Protein AF-A0A9P6ZXX3-F1 (afdb_monomer_lite)

Sequence (224 aa):
MQQGVDAGLLDELSRALFAAVCPNDDQPVHDNSHPDASFHYRRDCCYSRLIFFLAMNNEWHERLTRDGHLARCTSLIEKALGHDDWDLRCYLSGIFMYADPSDKVLPLSPAQQRWRTCVRTIWKQASTRISSTSILDLVTVTRQYLRGDDNIPDDELTDLARDVHGALNFLQRINFFYEHDSTFALAEFDAALSSLQALHDDLRRMIGNPETSQRKNGSGSSRS

pLDDT: mean 75.62, std 15.09, range [37.28, 94.56]

Organism: NCBI:txid48579

Radius of gyration: 20.75 Å; chains: 1; bounding box: 53×75×54 Å

Foldseek 3Di:
DPPDDPLVVLLVVLLVLCVCQAADPPDPDPDQCDSSPLDDPVSLLVSLQVLLVQLVDPSSLVSCVVNCVLVSLLVVLVVVVVDPDQSSLLSSLSNVLSNDPDPDLDPQDPSNVSSLVSLLVNLQCLLPDDDLVSLVSSLVSVVSVVVSDLDDDLVSLVSSLVSLVSNLVSLVVVCVVCVPPPPDPVVSSVVSNVSSVVSSVVSVVPSVDPPPSPPPPDDDDDDD

Structure (mmCIF, N/CA/C/O backbone):
data_AF-A0A9P6ZXX3-F1
#
_entry.id   AF-A0A9P6ZXX3-F1
#
loop_
_atom_site.group_PDB
_atom_site.id
_atom_site.type_symbol
_atom_site.label_atom_id
_atom_site.label_alt_id
_atom_site.label_comp_id
_atom_site.label_asym_id
_atom_site.label_entity_id
_atom_site.label_seq_id
_atom_site.pdbx_PDB_ins_code
_atom_site.Cartn_x
_atom_site.Cartn_y
_atom_site.Cartn_z
_atom_site.occupancy
_atom_site.B_iso_or_equiv
_atom_site.auth_seq_id
_atom_site.auth_comp_id
_atom_site.auth_asym_id
_atom_site.auth_atom_id
_atom_site.pdbx_PDB_model_num
ATOM 1 N N . MET A 1 1 ? -14.427 2.243 -33.841 1.00 37.28 1 MET A N 1
ATOM 2 C CA . MET A 1 1 ? -13.578 1.123 -33.387 1.00 37.28 1 MET A CA 1
ATOM 3 C C . MET A 1 1 ? -12.503 1.731 -32.508 1.00 37.28 1 MET A C 1
ATOM 5 O O . MET A 1 1 ? -11.734 2.533 -33.019 1.00 37.28 1 MET A O 1
ATOM 9 N N . GLN A 1 2 ? -12.521 1.480 -31.197 1.00 45.00 2 GLN A N 1
ATOM 10 C CA . GLN A 1 2 ? -11.415 1.892 -30.330 1.00 45.00 2 GLN A CA 1
ATOM 11 C C . GLN A 1 2 ? -10.203 1.044 -30.721 1.00 45.00 2 GLN A C 1
ATOM 13 O O . GLN A 1 2 ? -10.255 -0.178 -30.613 1.00 45.00 2 GLN A O 1
ATOM 18 N N . GLN A 1 3 ? -9.158 1.682 -31.248 1.00 51.69 3 GLN A N 1
ATOM 19 C CA . GLN A 1 3 ? -7.843 1.060 -31.347 1.00 51.69 3 GLN A CA 1
ATOM 20 C C . GLN A 1 3 ? -7.402 0.775 -29.912 1.00 51.69 3 GLN A C 1
ATOM 22 O O . GLN A 1 3 ? -7.080 1.700 -29.169 1.00 51.69 3 GLN A O 1
ATOM 27 N N . GLY A 1 4 ? -7.495 -0.490 -29.501 1.00 60.88 4 GLY A N 1
ATOM 28 C CA . GLY A 1 4 ? -6.859 -0.943 -28.274 1.00 60.88 4 GLY A CA 1
ATOM 29 C C . GLY A 1 4 ? -5.371 -0.624 -28.360 1.00 60.88 4 GLY A C 1
ATOM 30 O O . GLY A 1 4 ? -4.778 -0.746 -29.435 1.00 60.88 4 GLY A O 1
ATOM 31 N N . VAL A 1 5 ? -4.794 -0.154 -27.256 1.00 69.00 5 VAL A N 1
ATOM 32 C CA . VAL A 1 5 ? -3.345 0.026 -27.149 1.00 69.00 5 VAL A CA 1
ATOM 33 C C . VAL A 1 5 ? -2.680 -1.308 -27.495 1.00 69.00 5 VAL A C 1
ATOM 35 O O . VAL A 1 5 ? -3.142 -2.357 -27.050 1.00 69.00 5 VAL A O 1
ATOM 38 N N . ASP A 1 6 ? -1.638 -1.272 -28.324 1.00 84.50 6 ASP A N 1
ATOM 39 C CA . ASP A 1 6 ? -0.906 -2.474 -28.718 1.00 84.50 6 ASP A CA 1
ATOM 40 C C . ASP A 1 6 ? -0.325 -3.157 -27.471 1.00 84.50 6 ASP A C 1
ATOM 42 O O . ASP A 1 6 ? 0.483 -2.573 -26.743 1.00 84.50 6 ASP A O 1
ATOM 46 N N . ALA A 1 7 ? -0.744 -4.397 -27.215 1.00 85.25 7 ALA A N 1
ATOM 47 C CA . ALA A 1 7 ? -0.283 -5.179 -26.076 1.00 85.25 7 ALA A CA 1
ATOM 48 C C . ALA A 1 7 ? 1.248 -5.336 -26.068 1.00 85.25 7 ALA A C 1
ATOM 50 O O . ALA A 1 7 ? 1.838 -5.380 -24.985 1.00 85.25 7 ALA A O 1
ATOM 51 N N . GLY A 1 8 ? 1.882 -5.352 -27.250 1.00 90.00 8 GLY A N 1
ATOM 52 C CA . GLY A 1 8 ? 3.336 -5.390 -27.398 1.00 90.00 8 GLY A CA 1
ATOM 53 C C . GLY A 1 8 ? 4.022 -4.129 -26.872 1.00 90.00 8 GLY A C 1
ATOM 54 O O . GLY A 1 8 ? 5.046 -4.223 -26.198 1.00 90.00 8 GLY A O 1
ATOM 55 N N . LEU A 1 9 ? 3.413 -2.957 -27.075 1.00 92.00 9 LEU A N 1
ATOM 56 C CA . LEU A 1 9 ? 3.930 -1.690 -26.556 1.00 92.00 9 LEU A CA 1
ATOM 57 C C . LEU A 1 9 ? 3.877 -1.644 -25.023 1.00 92.00 9 LEU A C 1
ATOM 59 O O . LEU A 1 9 ? 4.815 -1.171 -24.386 1.00 92.00 9 LEU A O 1
ATOM 63 N N . LEU A 1 10 ? 2.797 -2.150 -24.419 1.00 91.75 10 LEU A N 1
ATOM 64 C CA . LEU A 1 10 ? 2.671 -2.222 -22.957 1.00 91.75 10 LEU A CA 1
ATOM 65 C C . LEU A 1 10 ? 3.687 -3.194 -22.343 1.00 91.75 10 LEU A C 1
ATOM 67 O O . LEU A 1 10 ? 4.252 -2.914 -21.287 1.00 91.75 10 LEU A O 1
ATOM 71 N N . ASP A 1 11 ? 3.960 -4.304 -23.027 1.00 93.56 11 ASP A N 1
ATOM 72 C CA . ASP A 1 11 ? 4.991 -5.266 -22.635 1.00 93.56 11 ASP A CA 1
ATOM 73 C C . ASP A 1 11 ? 6.400 -4.661 -22.689 1.00 93.56 11 ASP A C 1
ATOM 75 O O . ASP A 1 11 ? 7.202 -4.843 -21.771 1.00 93.56 11 ASP A O 1
ATOM 79 N N . GLU A 1 12 ? 6.717 -3.924 -23.754 1.00 94.25 12 GLU A N 1
ATOM 80 C CA . GLU A 1 12 ? 7.989 -3.206 -23.870 1.00 94.25 12 GLU A CA 1
ATOM 81 C C . GLU A 1 12 ? 8.122 -2.110 -22.818 1.00 94.25 12 GLU A C 1
ATOM 83 O O . GLU A 1 12 ? 9.182 -1.985 -22.202 1.00 94.25 12 GLU A O 1
ATOM 88 N N . LEU A 1 13 ? 7.046 -1.366 -22.559 1.00 93.88 13 LEU A N 1
ATOM 89 C CA . LEU A 1 13 ? 7.027 -0.336 -21.529 1.00 93.88 13 LEU A CA 1
ATOM 90 C C . LEU A 1 13 ? 7.267 -0.932 -20.139 1.00 93.88 13 LEU A C 1
ATOM 92 O O . LEU A 1 13 ? 8.070 -0.383 -19.390 1.00 93.88 13 LEU A O 1
ATOM 96 N N . SER A 1 14 ? 6.635 -2.058 -19.798 1.00 94.31 14 SER A N 1
ATOM 97 C CA . SER A 1 14 ? 6.858 -2.730 -18.510 1.00 94.31 14 SER A CA 1
ATOM 98 C C . SER A 1 14 ? 8.334 -3.105 -18.329 1.00 94.31 14 SER A C 1
ATOM 100 O O . SER A 1 14 ? 8.963 -2.709 -17.346 1.00 94.31 14 SER A O 1
ATOM 102 N N . ARG A 1 15 ? 8.939 -3.759 -19.331 1.00 94.56 15 ARG A N 1
ATOM 103 C CA . ARG A 1 15 ? 10.371 -4.111 -19.306 1.00 94.56 15 ARG A CA 1
ATOM 104 C C . ARG A 1 15 ? 11.280 -2.886 -19.227 1.00 94.56 15 ARG A C 1
ATOM 106 O O . ARG A 1 15 ? 12.249 -2.898 -18.470 1.00 94.56 15 ARG A O 1
ATOM 113 N N . ALA A 1 16 ? 10.973 -1.829 -19.979 1.00 93.44 16 ALA A N 1
ATOM 114 C CA . ALA A 1 16 ? 11.745 -0.590 -19.967 1.00 93.44 16 ALA A CA 1
ATOM 115 C C . ALA A 1 16 ? 11.679 0.109 -18.601 1.00 93.44 16 ALA A C 1
ATOM 117 O O . ALA A 1 16 ? 12.703 0.565 -18.094 1.00 93.44 16 ALA A O 1
ATOM 118 N N . LEU A 1 17 ? 10.497 0.142 -17.976 1.00 92.62 17 LEU A N 1
ATOM 119 C CA . LEU A 1 17 ? 10.317 0.669 -16.624 1.00 92.62 17 LEU A CA 1
ATOM 120 C C . LEU A 1 17 ? 11.148 -0.114 -15.608 1.00 92.62 17 LEU A C 1
ATOM 122 O O . LEU A 1 17 ? 11.797 0.503 -14.767 1.00 92.62 17 LEU A O 1
ATOM 126 N N . PHE A 1 18 ? 11.153 -1.447 -15.689 1.00 92.19 18 PHE A N 1
ATOM 127 C CA . PHE A 1 18 ? 11.950 -2.285 -14.793 1.00 92.19 18 PHE A CA 1
ATOM 128 C C . PHE A 1 18 ? 13.452 -2.046 -14.978 1.00 92.19 18 PHE A C 1
ATOM 130 O O . PHE A 1 18 ? 14.164 -1.788 -14.008 1.00 92.19 18 PHE A O 1
ATOM 137 N N . ALA A 1 19 ? 13.927 -2.054 -16.225 1.00 89.75 19 ALA A N 1
ATOM 138 C CA . ALA A 1 19 ? 15.331 -1.821 -16.556 1.00 89.75 19 ALA A CA 1
ATOM 139 C C . ALA A 1 19 ? 15.825 -0.434 -16.107 1.00 89.75 19 ALA A C 1
ATOM 141 O O . ALA A 1 19 ? 16.973 -0.294 -15.706 1.00 89.75 19 ALA A O 1
ATOM 142 N N . ALA A 1 20 ? 14.960 0.584 -16.124 1.00 86.94 20 ALA A N 1
ATOM 143 C CA . ALA A 1 20 ? 15.313 1.935 -15.689 1.00 86.94 20 ALA A CA 1
ATOM 144 C C . ALA A 1 20 ? 15.528 2.069 -14.169 1.00 86.94 20 ALA A C 1
ATOM 146 O O . ALA A 1 20 ? 16.124 3.050 -13.723 1.00 86.94 20 ALA A O 1
ATOM 147 N N . VAL A 1 21 ? 15.016 1.133 -13.362 1.00 84.88 21 VAL A N 1
ATOM 148 C CA . VAL A 1 21 ? 15.070 1.227 -11.890 1.00 84.88 21 VAL A CA 1
ATOM 149 C C . VAL A 1 21 ? 15.854 0.111 -11.218 1.00 84.88 21 VAL A C 1
ATOM 151 O O . VAL A 1 21 ? 16.172 0.226 -10.032 1.00 84.88 21 VAL A O 1
ATOM 154 N N . CYS A 1 22 ? 16.135 -0.966 -11.944 1.00 80.69 22 CYS A N 1
ATOM 155 C CA . CYS A 1 22 ? 16.977 -2.050 -11.478 1.00 80.69 22 CYS A CA 1
ATOM 156 C C . CYS A 1 22 ? 18.436 -1.694 -11.766 1.00 80.69 22 CYS A C 1
ATOM 158 O O . CYS A 1 22 ? 18.824 -1.631 -12.931 1.00 80.69 22 CYS A O 1
ATOM 160 N N . PRO A 1 23 ? 19.244 -1.421 -10.729 1.00 68.56 23 PRO A N 1
ATOM 161 C CA . PRO A 1 23 ? 20.662 -1.187 -10.933 1.00 68.56 23 PRO A CA 1
ATOM 162 C C . PRO A 1 23 ? 21.326 -2.458 -11.465 1.00 68.56 23 PRO A C 1
ATOM 164 O O . PRO A 1 23 ? 20.915 -3.566 -11.126 1.00 68.56 23 PRO A O 1
ATOM 167 N N . ASN A 1 24 ? 22.356 -2.294 -12.294 1.00 65.69 24 ASN A N 1
ATOM 168 C CA . ASN A 1 24 ? 23.173 -3.421 -12.729 1.00 65.69 24 ASN A CA 1
ATOM 169 C C . ASN A 1 24 ? 23.938 -3.968 -11.517 1.00 65.69 24 ASN A C 1
ATOM 171 O O . ASN A 1 24 ? 24.801 -3.279 -10.971 1.00 65.69 24 ASN A O 1
ATOM 175 N N . ASP A 1 25 ? 23.645 -5.210 -11.125 1.00 57.75 25 ASP A N 1
ATOM 176 C CA . ASP A 1 25 ? 24.290 -5.897 -9.994 1.00 57.75 25 ASP A CA 1
ATOM 177 C C . ASP A 1 25 ? 25.816 -6.069 -10.173 1.00 57.75 25 ASP A C 1
ATOM 179 O O . ASP A 1 25 ? 26.531 -6.368 -9.218 1.00 57.75 25 ASP A O 1
ATOM 183 N N . ASP A 1 26 ? 26.336 -5.819 -11.379 1.00 58.53 26 ASP A N 1
ATOM 184 C CA . ASP A 1 26 ? 27.758 -5.924 -11.720 1.00 58.53 26 ASP A CA 1
ATOM 185 C C . ASP A 1 26 ? 28.610 -4.722 -11.271 1.00 58.53 26 ASP A C 1
ATOM 187 O O . ASP A 1 26 ? 29.839 -4.759 -11.394 1.00 58.53 26 ASP A O 1
ATOM 191 N N . GLN A 1 27 ? 28.007 -3.646 -10.751 1.00 55.88 27 GLN A N 1
ATOM 192 C CA . GLN A 1 27 ? 28.761 -2.501 -10.235 1.00 55.88 27 GLN A CA 1
ATOM 193 C C . GLN A 1 27 ? 28.802 -2.497 -8.701 1.00 55.88 27 GLN A C 1
ATOM 195 O O . GLN A 1 27 ? 27.773 -2.304 -8.052 1.00 55.88 27 GLN A O 1
ATOM 200 N N . PRO A 1 28 ? 29.993 -2.644 -8.082 1.00 51.88 28 PRO A N 1
ATOM 201 C CA . PRO A 1 28 ? 30.148 -2.483 -6.645 1.00 51.88 28 PRO A CA 1
ATOM 202 C C . PRO A 1 28 ? 30.011 -0.998 -6.299 1.00 51.88 28 PRO A C 1
ATOM 204 O O . PRO A 1 28 ? 30.977 -0.236 -6.285 1.00 51.88 28 PRO A O 1
ATOM 207 N N . VAL A 1 29 ? 28.780 -0.566 -6.052 1.00 56.53 29 VAL A N 1
ATOM 208 C CA . VAL A 1 29 ? 28.485 0.799 -5.629 1.00 56.53 29 VAL A CA 1
ATOM 209 C C . VAL A 1 29 ? 28.683 0.874 -4.117 1.00 56.53 29 VAL A C 1
ATOM 211 O O . VAL A 1 29 ? 27.860 0.402 -3.337 1.00 56.53 29 VAL A O 1
ATOM 214 N N . HIS A 1 30 ? 29.810 1.452 -3.703 1.00 55.94 30 HIS A N 1
ATOM 215 C CA . HIS A 1 30 ? 30.185 1.591 -2.291 1.00 55.94 30 HIS A CA 1
ATOM 216 C C . HIS A 1 30 ? 29.419 2.706 -1.551 1.00 55.94 30 HIS A C 1
ATOM 218 O O . HIS A 1 30 ? 29.575 2.849 -0.339 1.00 55.94 30 HIS A O 1
ATOM 224 N N . ASP A 1 31 ? 28.599 3.483 -2.265 1.00 61.66 31 ASP A N 1
ATOM 225 C CA . ASP A 1 31 ? 27.907 4.663 -1.751 1.00 61.66 31 ASP A CA 1
ATOM 226 C C . ASP A 1 31 ? 26.387 4.564 -1.965 1.00 61.66 31 ASP A C 1
ATOM 228 O O . ASP A 1 31 ? 25.891 4.546 -3.093 1.00 61.66 31 ASP A O 1
ATOM 232 N N . ASN A 1 32 ? 25.634 4.543 -0.863 1.00 61.03 32 ASN A N 1
ATOM 233 C CA . ASN A 1 32 ? 24.167 4.492 -0.860 1.00 61.03 32 ASN A CA 1
ATOM 234 C C . ASN A 1 32 ? 23.507 5.771 -1.411 1.00 61.03 32 ASN A C 1
ATOM 236 O O . ASN A 1 32 ? 22.284 5.821 -1.538 1.00 61.03 32 ASN A O 1
ATOM 240 N N . SER A 1 33 ? 24.287 6.811 -1.711 1.00 63.34 33 SER A N 1
ATOM 241 C CA . SER A 1 33 ? 23.807 8.041 -2.345 1.00 63.34 33 SER A CA 1
ATOM 242 C C . SER A 1 33 ? 23.936 8.042 -3.872 1.00 63.34 33 SER A C 1
ATOM 244 O O . SER A 1 33 ? 23.430 8.955 -4.527 1.00 63.34 33 SER A O 1
ATOM 246 N N . HIS A 1 34 ? 24.559 7.015 -4.463 1.00 70.94 34 HIS A N 1
ATOM 247 C CA . HIS A 1 34 ? 24.676 6.914 -5.914 1.00 70.94 34 HIS A CA 1
ATOM 248 C C . HIS A 1 34 ? 23.309 6.606 -6.562 1.00 70.94 34 HIS A C 1
ATOM 250 O O . HIS A 1 34 ? 22.557 5.776 -6.042 1.00 70.94 34 HIS A O 1
ATOM 256 N N . PRO A 1 35 ? 22.981 7.197 -7.725 1.00 65.38 35 PRO A N 1
ATOM 257 C CA . PRO A 1 35 ? 21.737 6.908 -8.447 1.00 65.38 35 PRO A CA 1
ATOM 258 C C . PRO A 1 35 ? 21.555 5.425 -8.800 1.00 65.38 35 PRO A C 1
ATOM 260 O O . PRO A 1 35 ? 20.428 4.935 -8.817 1.00 65.38 35 PRO A O 1
ATOM 263 N N . ASP A 1 36 ? 22.665 4.713 -9.010 1.00 70.44 36 ASP A N 1
ATOM 264 C CA . ASP A 1 36 ? 22.699 3.273 -9.313 1.00 70.44 36 ASP A CA 1
ATOM 265 C C . ASP A 1 36 ? 22.852 2.394 -8.063 1.00 70.44 36 ASP A C 1
ATOM 267 O O . ASP A 1 36 ? 23.124 1.201 -8.157 1.00 70.44 36 ASP A O 1
ATOM 271 N N . ALA A 1 37 ? 22.674 2.948 -6.862 1.00 75.50 37 ALA A N 1
ATOM 272 C CA . ALA A 1 37 ? 22.644 2.135 -5.658 1.00 75.50 37 ALA A CA 1
ATOM 273 C C . ALA A 1 37 ? 21.467 1.142 -5.698 1.00 75.50 37 ALA A C 1
ATOM 275 O O . ALA A 1 37 ? 20.374 1.427 -6.217 1.00 75.50 37 ALA A O 1
ATOM 276 N N . SER A 1 38 ? 21.668 -0.016 -5.055 1.00 79.31 38 SER A N 1
ATOM 277 C CA . SER A 1 38 ? 20.638 -1.056 -4.882 1.00 79.31 38 SER A CA 1
ATOM 278 C C . SER A 1 38 ? 19.340 -0.509 -4.266 1.00 79.31 38 SER A C 1
ATOM 280 O O . SER A 1 38 ? 18.264 -1.099 -4.426 1.00 79.31 38 SER A O 1
ATOM 282 N N . PHE A 1 39 ? 19.441 0.611 -3.548 1.00 83.25 39 PHE A N 1
ATOM 283 C CA . PHE A 1 39 ? 18.349 1.431 -3.049 1.00 83.25 39 PHE A CA 1
ATOM 284 C C . PHE A 1 39 ? 18.686 2.903 -3.217 1.00 83.25 39 PHE A C 1
ATOM 286 O O . PHE A 1 39 ? 19.736 3.350 -2.768 1.00 83.25 39 PHE A O 1
ATOM 293 N N . HIS A 1 40 ? 17.779 3.641 -3.835 1.00 86.00 40 HIS A N 1
ATOM 294 C CA . HIS A 1 40 ? 17.864 5.080 -3.977 1.00 86.00 40 HIS A CA 1
ATOM 295 C C . HIS A 1 40 ? 16.479 5.666 -3.723 1.00 86.00 40 HIS A C 1
ATOM 297 O O . HIS A 1 40 ? 15.580 5.559 -4.560 1.00 86.00 40 HIS A O 1
ATOM 303 N N . TYR A 1 41 ? 16.324 6.317 -2.570 1.00 82.69 41 TYR A N 1
ATOM 304 C CA . TYR A 1 41 ? 15.037 6.756 -2.030 1.00 82.69 41 TYR A CA 1
ATOM 305 C C . TYR A 1 41 ? 14.127 7.437 -3.061 1.00 82.69 41 TYR A C 1
ATOM 307 O O . TYR A 1 41 ? 13.031 6.960 -3.335 1.00 82.69 41 TYR A O 1
ATOM 315 N N . ARG A 1 42 ? 14.586 8.522 -3.701 1.00 83.75 42 ARG A N 1
ATOM 316 C CA . ARG A 1 42 ? 13.741 9.283 -4.642 1.00 83.75 42 ARG A CA 1
ATOM 317 C C . ARG A 1 42 ? 13.303 8.448 -5.844 1.00 83.75 42 ARG A C 1
ATOM 319 O O . ARG A 1 42 ? 12.173 8.581 -6.300 1.00 83.75 42 ARG A O 1
ATOM 326 N N . ARG A 1 43 ? 14.197 7.592 -6.345 1.00 88.62 43 ARG A N 1
ATOM 327 C CA . ARG A 1 43 ? 13.924 6.721 -7.496 1.00 88.62 43 ARG A CA 1
ATOM 328 C C . ARG A 1 43 ? 12.903 5.663 -7.098 1.00 88.62 43 ARG A C 1
ATOM 330 O O . ARG A 1 43 ? 11.882 5.519 -7.760 1.00 88.62 43 ARG A O 1
ATOM 337 N N . ASP A 1 44 ? 13.166 4.972 -5.994 1.00 88.81 44 ASP A N 1
ATOM 338 C CA . ASP A 1 44 ? 12.361 3.844 -5.537 1.00 88.81 44 ASP A CA 1
ATOM 339 C C . ASP A 1 44 ? 10.981 4.295 -5.015 1.00 88.81 44 ASP A C 1
ATOM 341 O O . ASP A 1 44 ? 10.002 3.572 -5.196 1.00 88.81 44 ASP A O 1
ATOM 345 N N . CYS A 1 45 ? 10.851 5.514 -4.475 1.00 84.62 45 CYS A N 1
ATOM 346 C CA . CYS A 1 45 ? 9.561 6.148 -4.171 1.00 84.62 45 CYS A CA 1
ATOM 347 C C . CYS A 1 45 ? 8.738 6.433 -5.429 1.00 84.62 45 CYS A C 1
ATOM 349 O O . CYS A 1 45 ? 7.582 6.018 -5.508 1.00 84.62 45 CYS A O 1
ATOM 351 N N . CYS A 1 46 ? 9.319 7.118 -6.421 1.00 87.12 46 CYS A N 1
ATOM 352 C CA . CYS A 1 46 ? 8.631 7.409 -7.683 1.00 87.12 46 CYS A CA 1
ATOM 353 C C . CYS A 1 46 ? 8.212 6.122 -8.398 1.00 87.12 46 CYS A C 1
ATOM 355 O O . CYS A 1 46 ? 7.085 6.017 -8.882 1.00 87.12 46 CYS A O 1
ATOM 357 N N . TYR A 1 47 ? 9.104 5.134 -8.412 1.00 91.75 47 TYR A N 1
ATOM 358 C CA . TYR A 1 47 ? 8.832 3.817 -8.957 1.00 91.75 47 TYR A CA 1
ATOM 359 C C . TYR A 1 47 ? 7.684 3.128 -8.216 1.00 91.75 47 TYR A C 1
ATOM 361 O O . TYR A 1 47 ? 6.701 2.762 -8.845 1.00 91.75 47 TYR A O 1
ATOM 369 N N . SER A 1 48 ? 7.740 3.022 -6.885 1.00 89.19 48 SER A N 1
ATOM 370 C CA . SER A 1 48 ? 6.681 2.363 -6.105 1.00 89.19 48 SER A CA 1
ATOM 371 C C . SER A 1 48 ? 5.331 3.057 -6.283 1.00 89.19 48 SER A C 1
ATOM 373 O O . SER A 1 48 ? 4.316 2.391 -6.445 1.00 89.19 48 SER A O 1
ATOM 375 N N . ARG A 1 49 ? 5.303 4.391 -6.350 1.00 87.94 49 ARG A N 1
ATOM 376 C CA . ARG A 1 49 ? 4.077 5.133 -6.663 1.00 87.94 49 ARG A CA 1
ATOM 377 C C . ARG A 1 49 ? 3.509 4.755 -8.031 1.00 87.94 49 ARG A C 1
ATOM 379 O O . ARG A 1 49 ? 2.311 4.520 -8.145 1.00 87.94 49 ARG A O 1
ATOM 386 N N . LEU A 1 50 ? 4.351 4.687 -9.061 1.00 90.50 50 LEU A N 1
ATOM 387 C CA . LEU A 1 50 ? 3.928 4.285 -10.402 1.00 90.50 50 LEU A CA 1
ATOM 388 C C . LEU A 1 50 ? 3.398 2.846 -10.411 1.00 90.50 50 LEU A C 1
ATOM 390 O O . LEU A 1 50 ? 2.300 2.607 -10.904 1.00 90.50 50 LEU A O 1
ATOM 394 N N . ILE A 1 51 ? 4.147 1.905 -9.833 1.00 91.69 51 ILE A N 1
ATOM 395 C CA . ILE A 1 51 ? 3.757 0.491 -9.782 1.00 91.69 51 ILE A CA 1
ATOM 396 C C . ILE A 1 51 ? 2.460 0.304 -8.998 1.00 91.69 51 ILE A C 1
ATOM 398 O O . ILE A 1 51 ? 1.629 -0.491 -9.418 1.00 91.69 51 ILE A O 1
ATOM 402 N N . PHE A 1 52 ? 2.240 1.065 -7.924 1.00 85.62 52 PHE A N 1
ATOM 403 C CA . PHE A 1 52 ? 0.975 1.061 -7.191 1.00 85.62 52 PHE A CA 1
ATOM 404 C C . PHE A 1 52 ? -0.213 1.397 -8.099 1.00 85.62 52 PHE A C 1
ATOM 406 O O . PHE A 1 52 ? -1.158 0.616 -8.175 1.00 85.62 52 PHE A O 1
ATOM 413 N N . PHE A 1 53 ? -0.144 2.503 -8.847 1.00 85.00 53 PHE A N 1
ATOM 414 C CA . PHE A 1 53 ? -1.224 2.879 -9.764 1.00 85.00 53 PHE A CA 1
ATOM 415 C C . PHE A 1 53 ? -1.418 1.871 -10.897 1.00 85.00 53 PHE A C 1
ATOM 417 O O . PHE A 1 53 ? -2.554 1.590 -11.276 1.00 85.00 53 PHE A O 1
ATOM 424 N N . LEU A 1 54 ? -0.331 1.309 -11.433 1.00 88.81 54 LEU A N 1
ATOM 425 C CA . LEU A 1 54 ? -0.417 0.281 -12.469 1.00 88.81 54 LEU A CA 1
ATOM 426 C C . LEU A 1 54 ? -1.034 -1.013 -11.924 1.00 88.81 54 LEU A C 1
ATOM 428 O O . LEU A 1 54 ? -1.866 -1.611 -12.594 1.00 88.81 54 LEU A O 1
ATOM 432 N N . ALA A 1 55 ? -0.704 -1.415 -10.696 1.00 85.00 55 ALA A N 1
ATOM 433 C CA . ALA A 1 55 ? -1.227 -2.633 -10.077 1.00 85.00 55 ALA A CA 1
ATOM 434 C C . ALA A 1 55 ? -2.749 -2.598 -9.852 1.00 85.00 55 ALA A C 1
ATOM 436 O O . ALA A 1 55 ? -3.376 -3.651 -9.805 1.00 85.00 55 ALA A O 1
ATOM 437 N N . MET A 1 56 ? -3.359 -1.409 -9.782 1.00 79.25 56 MET A N 1
ATOM 438 C CA . MET A 1 56 ? -4.820 -1.251 -9.730 1.00 79.25 56 MET A CA 1
ATOM 439 C C . MET A 1 56 ? -5.521 -1.618 -11.049 1.00 79.25 56 MET A C 1
ATOM 441 O O . MET A 1 56 ? -6.747 -1.718 -11.092 1.00 79.25 56 MET A O 1
ATOM 445 N N . ASN A 1 57 ? -4.771 -1.793 -12.138 1.00 82.81 57 ASN A N 1
ATOM 446 C CA . ASN A 1 57 ? -5.284 -2.222 -13.428 1.00 82.81 57 ASN A CA 1
ATOM 447 C C . ASN A 1 57 ? -4.922 -3.699 -13.672 1.00 82.81 57 ASN A C 1
ATOM 449 O O . ASN A 1 57 ? -3.747 -4.057 -13.751 1.00 82.81 57 ASN A O 1
ATOM 453 N N . ASN A 1 58 ? -5.937 -4.550 -13.850 1.00 79.56 58 ASN A N 1
ATOM 454 C CA . ASN A 1 58 ? -5.759 -5.998 -14.032 1.00 79.56 58 ASN A CA 1
ATOM 455 C C . ASN A 1 58 ? -4.858 -6.362 -15.225 1.00 79.56 58 ASN A C 1
ATOM 457 O O . ASN A 1 58 ? -4.125 -7.343 -15.159 1.00 79.56 58 ASN A O 1
ATOM 461 N N . GLU A 1 59 ? -4.882 -5.573 -16.303 1.00 85.00 59 GLU A N 1
ATOM 462 C CA . GLU A 1 59 ? -4.032 -5.800 -17.475 1.00 85.00 59 GLU A CA 1
ATOM 463 C C . GLU A 1 59 ? -2.544 -5.571 -17.146 1.00 85.00 59 GLU A C 1
ATOM 465 O O . GLU A 1 59 ? -1.654 -6.258 -17.658 1.00 85.00 59 GLU A O 1
ATOM 470 N N . TRP A 1 60 ? -2.262 -4.610 -16.271 1.00 89.38 60 TRP A N 1
ATOM 471 C CA . TRP A 1 60 ? -0.909 -4.327 -15.811 1.00 89.38 60 TRP A CA 1
ATOM 472 C C . TRP A 1 60 ? -0.439 -5.319 -14.761 1.00 89.38 60 TRP A C 1
ATOM 474 O O . TRP A 1 60 ? 0.734 -5.676 -14.769 1.00 89.38 60 TRP A O 1
ATOM 484 N N . HIS A 1 61 ? -1.329 -5.805 -13.901 1.00 84.25 61 HIS A N 1
ATOM 485 C CA . HIS A 1 61 ? -0.982 -6.763 -12.857 1.00 84.25 61 HIS A CA 1
ATOM 486 C C . HIS A 1 61 ? -0.193 -7.974 -13.394 1.00 84.25 61 HIS A C 1
ATOM 488 O O . HIS A 1 61 ? 0.868 -8.307 -12.863 1.00 84.25 61 HIS A O 1
ATOM 494 N N . GLU A 1 62 ? -0.653 -8.600 -14.483 1.00 85.44 62 GLU A N 1
ATOM 495 C CA . GLU A 1 62 ? 0.044 -9.746 -15.088 1.00 85.44 62 GLU A CA 1
ATOM 496 C C . GLU A 1 62 ? 1.455 -9.379 -15.572 1.00 85.44 62 GLU A C 1
ATOM 498 O O . GLU A 1 62 ? 2.410 -10.127 -15.348 1.00 85.44 62 GLU A O 1
ATOM 503 N N . ARG A 1 63 ? 1.606 -8.199 -16.183 1.00 91.81 63 ARG A N 1
ATOM 504 C CA . ARG A 1 63 ? 2.895 -7.690 -16.680 1.00 91.81 63 ARG A CA 1
ATOM 505 C C . ARG A 1 63 ? 3.854 -7.383 -15.539 1.00 91.81 63 ARG A C 1
ATOM 507 O O . ARG A 1 63 ? 5.008 -7.797 -15.577 1.00 91.81 63 ARG A O 1
ATOM 514 N N . LEU A 1 64 ? 3.355 -6.738 -14.487 1.00 90.75 64 LEU A N 1
ATOM 515 C CA . LEU A 1 64 ? 4.124 -6.403 -13.292 1.00 90.75 64 LEU A CA 1
ATOM 516 C C . LEU A 1 64 ? 4.688 -7.655 -12.610 1.00 90.75 64 LEU A C 1
ATOM 518 O O . LEU A 1 64 ? 5.840 -7.659 -12.169 1.00 90.75 64 LEU A O 1
ATOM 522 N N . THR A 1 65 ? 3.898 -8.725 -12.552 1.00 86.81 65 THR A N 1
ATOM 523 C CA . THR A 1 65 ? 4.337 -10.022 -12.027 1.00 86.81 65 THR A CA 1
ATOM 524 C C . THR A 1 65 ? 5.366 -10.674 -12.947 1.00 86.81 65 THR A C 1
ATOM 526 O O . THR A 1 65 ? 6.455 -11.026 -12.492 1.00 86.81 65 THR A O 1
ATOM 529 N N . ARG A 1 66 ? 5.047 -10.804 -14.241 1.00 89.75 66 ARG A N 1
ATOM 530 C CA . ARG A 1 66 ? 5.896 -11.462 -15.249 1.00 89.75 66 ARG A CA 1
ATOM 531 C C . ARG A 1 66 ? 7.269 -10.806 -15.375 1.00 89.75 66 ARG A C 1
ATOM 533 O O . ARG A 1 66 ? 8.272 -11.508 -15.436 1.00 89.75 66 ARG A O 1
ATOM 540 N N . ASP A 1 67 ? 7.307 -9.478 -15.388 1.00 92.50 67 ASP A N 1
ATOM 541 C CA . ASP A 1 67 ? 8.520 -8.702 -15.654 1.00 92.50 67 ASP A CA 1
ATOM 542 C C . ASP A 1 67 ? 9.294 -8.364 -14.358 1.00 92.50 67 ASP A C 1
ATOM 544 O O . ASP A 1 67 ? 10.257 -7.603 -14.377 1.00 92.50 67 ASP A O 1
ATOM 548 N N . GLY A 1 68 ? 8.910 -8.963 -13.218 1.00 89.31 68 GLY A N 1
ATOM 549 C CA . GLY A 1 68 ? 9.694 -8.956 -11.976 1.00 89.31 68 GLY A CA 1
ATOM 550 C C . GLY A 1 68 ? 9.482 -7.750 -11.055 1.00 89.31 68 GLY A C 1
ATOM 551 O O . GLY A 1 68 ? 10.150 -7.642 -10.020 1.00 89.31 68 GLY A O 1
ATOM 552 N N . HIS A 1 69 ? 8.532 -6.861 -11.358 1.00 91.75 69 HIS A N 1
ATOM 553 C CA . HIS A 1 69 ? 8.289 -5.642 -10.578 1.00 91.75 69 HIS A CA 1
ATOM 554 C C . HIS A 1 69 ? 7.918 -5.947 -9.124 1.00 91.75 69 HIS A C 1
ATOM 556 O O . HIS A 1 69 ? 8.427 -5.297 -8.211 1.00 91.75 69 HIS A O 1
ATOM 562 N N . LEU A 1 70 ? 7.093 -6.972 -8.896 1.00 86.88 70 LEU A N 1
ATOM 563 C CA . LEU A 1 70 ? 6.689 -7.383 -7.548 1.00 86.88 70 LEU A CA 1
ATOM 564 C C . LEU A 1 70 ? 7.864 -7.914 -6.718 1.00 86.88 70 LEU A C 1
ATOM 566 O O . LEU A 1 70 ? 7.982 -7.601 -5.530 1.00 86.88 70 LEU A O 1
ATOM 570 N N . ALA A 1 71 ? 8.777 -8.664 -7.341 1.00 85.88 71 ALA A N 1
ATOM 571 C CA . ALA A 1 71 ? 9.991 -9.136 -6.680 1.00 85.88 71 ALA A CA 1
ATOM 572 C C . ALA A 1 71 ? 10.882 -7.953 -6.270 1.00 85.88 71 ALA A C 1
ATOM 574 O O . ALA A 1 71 ? 11.349 -7.884 -5.128 1.00 85.88 71 ALA A O 1
ATOM 575 N N . ARG A 1 72 ? 11.029 -6.954 -7.151 1.00 88.81 72 ARG A N 1
ATOM 576 C CA . ARG A 1 72 ? 11.735 -5.707 -6.829 1.00 88.81 72 ARG A CA 1
ATOM 577 C C . ARG A 1 72 ? 11.063 -4.960 -5.679 1.00 88.81 72 ARG A C 1
ATOM 579 O O . ARG A 1 72 ? 11.750 -4.631 -4.714 1.00 88.81 72 ARG A O 1
ATOM 586 N N . CYS A 1 73 ? 9.748 -4.752 -5.713 1.00 87.44 73 CYS A N 1
ATOM 587 C CA . CYS A 1 73 ? 9.007 -4.133 -4.607 1.00 87.44 73 CYS A CA 1
ATOM 588 C C . CYS A 1 73 ? 9.162 -4.917 -3.294 1.00 87.44 73 CYS A C 1
ATOM 590 O O . CYS A 1 73 ? 9.252 -4.313 -2.228 1.00 87.44 73 CYS A O 1
ATOM 592 N N . THR A 1 74 ? 9.300 -6.245 -3.358 1.00 83.62 74 THR A N 1
ATOM 593 C CA . THR A 1 74 ? 9.508 -7.083 -2.164 1.00 83.62 74 THR A CA 1
ATOM 594 C C . THR A 1 74 ? 10.867 -6.797 -1.543 1.00 83.62 74 THR A C 1
ATOM 596 O O . THR A 1 74 ? 10.970 -6.607 -0.333 1.00 83.62 74 THR A O 1
ATOM 599 N N . SER A 1 75 ? 11.904 -6.684 -2.377 1.00 84.94 75 SER A N 1
ATOM 600 C CA . SER A 1 75 ? 13.249 -6.305 -1.926 1.00 84.94 75 SER A CA 1
ATOM 601 C C . SER A 1 75 ? 13.304 -4.895 -1.324 1.00 84.94 75 SER A C 1
ATOM 603 O O . SER A 1 75 ? 14.144 -4.617 -0.469 1.00 84.94 75 SER A O 1
ATOM 605 N N . LEU A 1 76 ? 12.398 -4.001 -1.740 1.00 87.12 76 LEU A N 1
ATOM 606 C CA . LEU A 1 76 ? 12.309 -2.643 -1.209 1.00 87.12 76 LEU A CA 1
ATOM 607 C C . LEU A 1 76 ? 11.652 -2.591 0.173 1.00 87.12 76 LEU A C 1
ATOM 609 O O . LEU A 1 76 ? 11.947 -1.657 0.912 1.00 87.12 76 LEU A O 1
ATOM 613 N N . ILE A 1 77 ? 10.828 -3.575 0.561 1.00 81.44 77 ILE A N 1
ATOM 614 C CA . ILE A 1 77 ? 10.191 -3.597 1.890 1.00 81.44 77 ILE A CA 1
ATOM 615 C C . ILE A 1 77 ? 11.238 -3.586 3.003 1.00 81.44 77 ILE A C 1
ATOM 617 O O . ILE A 1 77 ? 11.147 -2.768 3.913 1.00 81.44 77 ILE A O 1
ATOM 621 N N . GLU A 1 78 ? 12.234 -4.472 2.942 1.00 79.69 78 GLU A N 1
ATOM 622 C CA . GLU A 1 78 ? 13.248 -4.581 4.003 1.00 79.69 78 GLU A CA 1
ATOM 623 C C . GLU A 1 78 ? 14.000 -3.258 4.185 1.00 79.69 78 GLU A C 1
ATOM 625 O O . GLU A 1 78 ? 14.260 -2.820 5.305 1.00 79.69 78 GLU A O 1
ATOM 630 N N . LYS A 1 79 ? 14.263 -2.572 3.073 1.00 82.75 79 LYS A N 1
ATOM 631 C CA . LYS A 1 79 ? 14.928 -1.270 3.067 1.00 82.75 79 LYS A CA 1
ATOM 632 C C . LYS A 1 79 ? 13.998 -0.179 3.592 1.00 82.75 79 LYS A C 1
ATOM 634 O O . LYS A 1 79 ? 14.387 0.579 4.472 1.00 82.75 79 LYS A O 1
ATOM 639 N N . ALA A 1 80 ? 12.742 -0.156 3.150 1.00 79.06 80 ALA A N 1
ATOM 640 C CA . ALA A 1 80 ? 11.727 0.777 3.633 1.00 79.06 80 ALA A CA 1
ATOM 641 C C . ALA A 1 80 ? 11.437 0.615 5.135 1.00 79.06 80 ALA A C 1
ATOM 643 O O . ALA A 1 80 ? 11.112 1.592 5.802 1.00 79.06 80 ALA A O 1
ATOM 644 N N . LEU A 1 81 ? 11.570 -0.587 5.703 1.00 76.44 81 LEU A N 1
ATOM 645 C CA . LEU A 1 81 ? 11.459 -0.801 7.150 1.00 76.44 81 LEU A CA 1
ATOM 646 C C . LEU A 1 81 ? 12.641 -0.189 7.918 1.00 76.44 81 LEU A C 1
ATOM 648 O O . LEU A 1 81 ? 12.447 0.302 9.028 1.00 76.44 81 LEU A O 1
ATOM 652 N N . GLY A 1 82 ? 13.835 -0.155 7.320 1.00 77.31 82 GLY A N 1
ATOM 653 C CA . GLY A 1 82 ? 15.023 0.492 7.888 1.00 77.31 82 GLY A CA 1
ATOM 654 C C . GLY A 1 82 ? 15.033 2.024 7.797 1.00 77.31 82 GLY A C 1
ATOM 655 O O . GLY A 1 82 ? 15.803 2.665 8.510 1.00 77.31 82 GLY A O 1
ATOM 656 N N . HIS A 1 83 ? 14.178 2.619 6.960 1.00 73.69 83 HIS A N 1
ATOM 657 C CA . HIS A 1 83 ? 14.102 4.067 6.738 1.00 73.69 83 HIS A CA 1
ATOM 658 C C . HIS A 1 83 ? 12.774 4.655 7.221 1.00 73.69 83 HIS A C 1
ATOM 660 O O . HIS A 1 83 ? 11.734 4.025 7.079 1.00 73.69 83 HIS A O 1
ATOM 666 N N . ASP A 1 84 ? 12.771 5.870 7.769 1.00 70.75 84 ASP A N 1
ATOM 667 C CA . ASP A 1 84 ? 11.566 6.531 8.300 1.00 70.75 84 ASP A CA 1
ATOM 668 C C . ASP A 1 84 ? 10.687 7.176 7.204 1.00 70.75 84 ASP A C 1
ATOM 670 O O . ASP A 1 84 ? 10.275 8.333 7.299 1.00 70.75 84 ASP A O 1
ATOM 674 N N . ASP A 1 85 ? 10.417 6.419 6.138 1.00 75.69 85 ASP A N 1
ATOM 675 C CA . ASP A 1 85 ? 9.792 6.917 4.914 1.00 75.69 85 ASP A CA 1
ATOM 676 C C . ASP A 1 85 ? 8.356 6.421 4.745 1.00 75.69 85 ASP A C 1
ATOM 678 O O . ASP A 1 85 ? 8.087 5.308 4.285 1.00 75.69 85 ASP A O 1
ATOM 682 N N . TRP A 1 86 ? 7.422 7.300 5.103 1.00 74.75 86 TRP A N 1
ATOM 683 C CA . TRP A 1 86 ? 5.982 7.057 5.076 1.00 74.75 86 TRP A CA 1
ATOM 684 C C . TRP A 1 86 ? 5.453 6.676 3.685 1.00 74.75 86 TRP A C 1
ATOM 686 O O . TRP A 1 86 ? 4.803 5.641 3.527 1.00 74.75 86 TRP A O 1
ATOM 696 N N . ASP A 1 87 ? 5.757 7.491 2.671 1.00 76.50 87 ASP A N 1
ATOM 697 C CA . ASP A 1 87 ? 5.177 7.356 1.329 1.00 76.50 87 ASP A CA 1
ATOM 698 C C . ASP A 1 87 ? 5.568 6.034 0.667 1.00 76.50 87 ASP A C 1
ATOM 700 O O . ASP A 1 87 ? 4.722 5.320 0.128 1.00 76.50 87 ASP A O 1
ATOM 704 N N . LEU A 1 88 ? 6.853 5.672 0.754 1.00 82.12 88 LEU A N 1
ATOM 705 C CA . LEU A 1 88 ? 7.361 4.422 0.197 1.00 82.12 88 LEU A CA 1
ATOM 706 C C . LEU A 1 88 ? 6.640 3.220 0.810 1.00 82.12 88 LEU A C 1
ATOM 708 O O . LEU A 1 88 ? 6.194 2.328 0.089 1.00 82.12 88 LEU A O 1
ATOM 712 N N . ARG A 1 89 ? 6.489 3.211 2.139 1.00 81.62 89 ARG A N 1
ATOM 713 C CA . ARG A 1 89 ? 5.796 2.138 2.860 1.00 81.62 89 ARG A CA 1
ATOM 714 C C . ARG A 1 89 ? 4.331 2.040 2.442 1.00 81.62 89 ARG A C 1
ATOM 716 O O . ARG A 1 89 ? 3.848 0.923 2.260 1.00 81.62 89 ARG A O 1
ATOM 723 N N . CYS A 1 90 ? 3.645 3.168 2.251 1.00 76.38 90 CYS A N 1
ATOM 724 C CA . CYS A 1 90 ? 2.258 3.188 1.781 1.00 76.38 90 CYS A CA 1
ATOM 725 C C . CYS A 1 90 ? 2.123 2.561 0.389 1.00 76.38 90 CYS A C 1
ATOM 727 O O . CYS A 1 90 ? 1.354 1.613 0.225 1.00 76.38 90 CYS A O 1
ATOM 729 N N . TYR A 1 91 ? 2.920 3.009 -0.588 1.00 82.62 91 TYR A N 1
ATOM 730 C CA . TYR A 1 91 ? 2.844 2.474 -1.951 1.00 82.62 91 TYR A CA 1
ATOM 731 C C . TYR A 1 91 ? 3.222 0.998 -2.019 1.00 82.62 91 TYR A C 1
ATOM 733 O O . TYR A 1 91 ? 2.512 0.220 -2.652 1.00 82.62 91 TYR A O 1
ATOM 741 N N . LEU A 1 92 ? 4.293 0.585 -1.332 1.00 83.69 92 LEU A N 1
ATOM 742 C CA . LEU A 1 92 ? 4.672 -0.827 -1.266 1.00 83.69 92 LEU A CA 1
ATOM 743 C C . LEU A 1 92 ? 3.543 -1.665 -0.661 1.00 83.69 92 LEU A C 1
ATOM 745 O O . LEU A 1 92 ? 3.184 -2.691 -1.230 1.00 83.69 92 LEU A O 1
ATOM 749 N N . SER A 1 93 ? 2.931 -1.206 0.434 1.00 75.81 93 SER A N 1
ATOM 750 C CA . SER A 1 93 ? 1.832 -1.940 1.075 1.00 75.81 93 SER A CA 1
ATOM 751 C C . SER A 1 93 ? 0.623 -2.085 0.154 1.00 75.81 93 SER A C 1
ATOM 753 O O . SER A 1 93 ? 0.015 -3.153 0.131 1.00 75.81 93 SER A O 1
ATOM 755 N N . GLY A 1 94 ? 0.321 -1.049 -0.631 1.00 75.38 94 GLY A N 1
ATOM 756 C CA . GLY A 1 94 ? -0.710 -1.076 -1.661 1.00 75.38 94 GLY A CA 1
ATOM 757 C C . GLY A 1 94 ? -0.408 -2.048 -2.805 1.00 75.38 94 GLY A C 1
ATOM 758 O O . GLY A 1 94 ? -1.276 -2.825 -3.189 1.00 75.38 94 GLY A O 1
ATOM 759 N N . ILE A 1 95 ? 0.826 -2.068 -3.321 1.00 80.69 95 ILE A N 1
ATOM 760 C CA . ILE A 1 95 ? 1.236 -2.986 -4.403 1.00 80.69 95 ILE A CA 1
ATOM 761 C C . ILE A 1 95 ? 1.010 -4.442 -3.995 1.00 80.69 95 ILE A C 1
ATOM 763 O O . ILE A 1 95 ? 0.450 -5.209 -4.773 1.00 80.69 95 ILE A O 1
ATOM 767 N N . PHE A 1 96 ? 1.407 -4.820 -2.776 1.00 72.81 96 PHE A N 1
ATOM 768 C CA . PHE A 1 96 ? 1.271 -6.203 -2.306 1.00 72.81 96 PHE A CA 1
ATOM 769 C C . PHE A 1 96 ? -0.170 -6.673 -2.154 1.00 72.81 96 PHE A C 1
ATOM 771 O O . PHE A 1 96 ? -0.423 -7.865 -2.282 1.00 72.81 96 PHE A O 1
ATOM 778 N N . MET A 1 97 ? -1.112 -5.761 -1.936 1.00 69.00 97 MET A N 1
ATOM 779 C CA . MET A 1 97 ? -2.527 -6.120 -1.917 1.00 69.00 97 MET A CA 1
ATOM 780 C C . MET A 1 97 ? -3.050 -6.482 -3.296 1.00 69.00 97 MET A C 1
ATOM 782 O O . MET A 1 97 ? -3.750 -7.472 -3.458 1.00 69.00 97 MET A O 1
ATOM 786 N N . TYR A 1 98 ? -2.723 -5.661 -4.294 1.00 67.31 98 TYR A N 1
ATOM 787 C CA . TYR A 1 98 ? -3.191 -5.897 -5.652 1.00 67.31 98 TYR A CA 1
ATOM 788 C C . TYR A 1 98 ? -2.443 -7.057 -6.305 1.00 67.31 98 TYR A C 1
ATOM 790 O O . TYR A 1 98 ? -2.971 -7.639 -7.241 1.00 67.31 98 TYR A O 1
ATOM 798 N N . ALA A 1 99 ? -1.245 -7.389 -5.811 1.00 63.62 99 ALA A N 1
ATOM 799 C CA . ALA A 1 99 ? -0.371 -8.462 -6.274 1.00 63.62 99 ALA A CA 1
ATOM 800 C C . ALA A 1 99 ? -0.841 -9.893 -5.939 1.00 63.62 99 ALA A C 1
ATOM 802 O O . ALA A 1 99 ? -0.422 -10.820 -6.628 1.00 63.62 99 ALA A O 1
ATOM 803 N N . ASP A 1 100 ? -1.690 -10.094 -4.925 1.00 56.97 100 ASP A N 1
ATOM 804 C CA . ASP A 1 100 ? -2.124 -11.433 -4.495 1.00 56.97 100 ASP A CA 1
ATOM 805 C C . ASP A 1 100 ? -3.660 -11.548 -4.457 1.00 56.97 100 ASP A C 1
ATOM 807 O O . ASP A 1 100 ? -4.275 -11.418 -3.399 1.00 56.97 100 ASP A O 1
ATOM 811 N N . PRO A 1 101 ? -4.320 -11.784 -5.608 1.00 49.00 101 PRO A N 1
ATOM 812 C CA . PRO A 1 101 ? -5.763 -12.009 -5.664 1.00 49.00 101 PRO A CA 1
ATOM 813 C C . PRO A 1 101 ? -6.167 -13.449 -5.298 1.00 49.00 101 PRO A C 1
ATO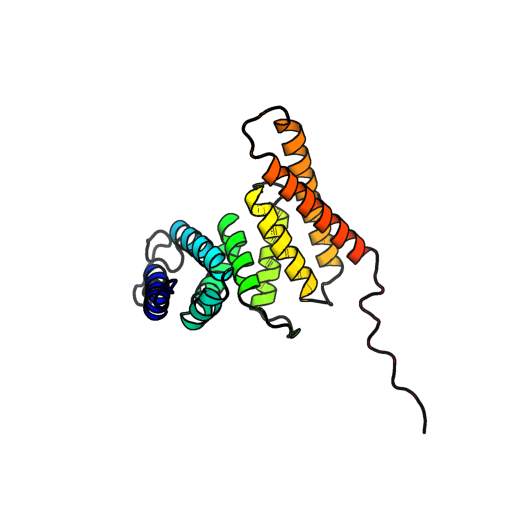M 815 O O . PRO A 1 101 ? -7.295 -13.861 -5.571 1.00 49.00 101 PRO A O 1
ATOM 818 N N . SER A 1 102 ? -5.269 -14.267 -4.737 1.00 45.19 102 SER A N 1
ATOM 819 C CA . SER A 1 102 ? -5.593 -15.657 -4.425 1.00 45.19 102 SER A CA 1
ATOM 820 C C . SER A 1 102 ? -6.530 -15.749 -3.214 1.00 45.19 102 SER A C 1
ATOM 822 O O . SER A 1 102 ? -6.087 -15.702 -2.072 1.00 45.19 102 SER A O 1
ATOM 824 N N . ASP A 1 103 ? -7.810 -16.045 -3.472 1.00 44.41 103 ASP A N 1
ATOM 825 C CA . ASP A 1 103 ? -8.847 -16.479 -2.506 1.00 44.41 103 ASP A CA 1
ATOM 826 C C . ASP A 1 103 ? -8.457 -17.706 -1.646 1.00 44.41 103 ASP A C 1
ATOM 828 O O . ASP A 1 103 ? -9.241 -18.211 -0.837 1.00 44.41 103 ASP A O 1
ATOM 832 N N . LYS A 1 104 ? -7.257 -18.259 -1.833 1.00 42.84 104 LYS A N 1
ATOM 833 C CA . LYS A 1 104 ? -6.752 -19.368 -1.033 1.00 42.84 104 LYS A CA 1
ATOM 834 C C . LYS A 1 104 ? -5.982 -18.807 0.149 1.00 42.84 104 LYS A C 1
ATOM 836 O O . LYS A 1 104 ? -4.867 -18.323 -0.019 1.00 42.84 104 LYS A O 1
ATOM 841 N N . VAL A 1 105 ? -6.578 -18.971 1.330 1.00 44.50 105 VAL A N 1
ATOM 842 C CA . VAL A 1 105 ? -5.944 -18.864 2.650 1.00 44.50 105 VAL A CA 1
ATOM 843 C C . VAL A 1 105 ? -4.751 -19.823 2.687 1.00 44.50 105 VAL A C 1
ATOM 845 O O . VAL A 1 105 ? -4.859 -20.985 3.079 1.00 44.50 105 VAL A O 1
ATOM 848 N N . LEU A 1 106 ? -3.616 -19.369 2.168 1.00 39.44 106 LEU A N 1
ATOM 849 C CA . LEU A 1 106 ? -2.340 -20.045 2.310 1.00 39.44 106 LEU A CA 1
ATOM 850 C C . LEU A 1 106 ? -1.723 -19.600 3.639 1.00 39.44 106 LEU A C 1
ATOM 852 O O . LEU A 1 106 ? -1.904 -18.450 4.042 1.00 39.44 106 LEU A O 1
ATOM 856 N N . PRO A 1 107 ? -1.008 -20.495 4.341 1.00 48.00 107 PRO A N 1
ATOM 857 C CA . PRO A 1 107 ? -0.275 -20.118 5.539 1.00 48.00 107 PRO A CA 1
ATOM 858 C C . PRO A 1 107 ? 0.643 -18.934 5.233 1.00 48.00 107 PRO A C 1
ATOM 860 O O . PRO A 1 107 ? 1.287 -18.903 4.182 1.00 48.00 107 PRO A O 1
ATOM 863 N N . LEU A 1 108 ? 0.677 -17.992 6.177 1.00 55.44 108 LEU A N 1
ATOM 864 C CA . LEU A 1 108 ? 1.410 -16.731 6.131 1.00 55.44 108 LEU A CA 1
ATOM 865 C C . LEU A 1 108 ? 2.773 -16.870 5.459 1.00 55.44 108 LEU A C 1
ATOM 867 O O . LEU A 1 108 ? 3.740 -17.331 6.070 1.00 55.44 108 LEU A O 1
ATOM 871 N N . SER A 1 109 ? 2.863 -16.458 4.196 1.00 65.38 109 SER A N 1
ATOM 872 C CA . SER A 1 109 ? 4.155 -16.415 3.525 1.00 65.38 109 SER A CA 1
ATOM 873 C C . SER A 1 109 ? 5.047 -15.381 4.234 1.00 65.38 109 SER A C 1
ATOM 875 O O . SER A 1 109 ? 4.543 -14.394 4.783 1.00 65.38 109 SER A O 1
ATOM 877 N N . PRO A 1 110 ? 6.383 -15.532 4.214 1.00 67.31 110 PRO A N 1
ATOM 878 C CA . PRO A 1 110 ? 7.284 -14.510 4.749 1.00 67.31 110 PRO A CA 1
ATOM 879 C C . PRO A 1 110 ? 7.012 -13.109 4.175 1.00 67.31 110 PRO A C 1
ATOM 881 O O . PRO A 1 110 ? 7.182 -12.108 4.868 1.00 67.31 110 PRO A O 1
ATOM 884 N N . ALA A 1 111 ? 6.537 -13.029 2.927 1.00 64.94 111 ALA A N 1
ATOM 885 C CA . ALA A 1 111 ? 6.109 -11.782 2.301 1.00 64.94 111 ALA A CA 1
ATOM 886 C C . ALA A 1 111 ? 4.861 -11.189 2.979 1.00 64.94 111 ALA A C 1
ATOM 888 O O . ALA A 1 111 ? 4.854 -10.001 3.299 1.00 64.94 111 ALA A O 1
ATOM 889 N N . GLN A 1 112 ? 3.853 -12.010 3.287 1.00 68.56 112 GLN A N 1
ATOM 890 C CA . GLN A 1 112 ? 2.655 -11.575 4.012 1.00 68.56 112 GLN A CA 1
ATOM 891 C C . GLN A 1 112 ? 2.993 -11.091 5.431 1.00 68.56 112 GLN A C 1
ATOM 893 O O . GLN A 1 112 ? 2.483 -10.059 5.859 1.00 68.56 112 GLN A O 1
ATOM 898 N N . GLN A 1 113 ? 3.906 -11.752 6.151 1.00 74.00 113 GLN A N 1
ATOM 899 C CA . GLN A 1 113 ? 4.337 -11.293 7.482 1.00 74.00 113 GLN A CA 1
ATOM 900 C C . GLN A 1 113 ? 5.067 -9.938 7.434 1.00 74.00 113 GLN A C 1
ATOM 902 O O . GLN A 1 113 ? 4.832 -9.055 8.268 1.00 74.00 113 GLN A O 1
ATOM 907 N N . ARG A 1 114 ? 5.941 -9.743 6.441 1.00 73.50 114 ARG A N 1
ATOM 908 C CA . ARG A 1 114 ? 6.627 -8.459 6.217 1.00 73.50 114 ARG A CA 1
ATOM 909 C C . ARG A 1 114 ? 5.633 -7.357 5.883 1.00 73.50 114 ARG A C 1
ATOM 911 O O . ARG A 1 114 ? 5.726 -6.261 6.427 1.00 73.50 114 ARG A O 1
ATOM 918 N N . TRP A 1 115 ? 4.643 -7.672 5.060 1.00 73.62 115 TRP A N 1
ATOM 919 C CA . TRP A 1 115 ? 3.571 -6.750 4.730 1.00 73.62 115 TRP A CA 1
ATOM 920 C C . TRP A 1 115 ? 2.731 -6.351 5.952 1.00 73.62 115 TRP A C 1
ATOM 922 O O . TRP A 1 115 ? 2.517 -5.159 6.168 1.00 73.62 115 TRP A O 1
ATOM 932 N N . ARG A 1 116 ? 2.341 -7.295 6.821 1.00 76.31 116 ARG A N 1
ATOM 933 C CA . ARG A 1 116 ? 1.661 -6.970 8.095 1.00 76.31 116 ARG A CA 1
ATOM 934 C C . ARG A 1 116 ? 2.467 -5.999 8.940 1.00 76.31 116 ARG A C 1
ATOM 936 O O . ARG A 1 116 ? 1.940 -5.021 9.468 1.00 76.31 116 ARG A O 1
ATOM 943 N N . THR A 1 117 ? 3.769 -6.253 9.017 1.00 79.75 117 THR A N 1
ATOM 944 C CA . THR A 1 117 ? 4.705 -5.382 9.727 1.00 79.75 117 THR A CA 1
ATOM 945 C C . THR A 1 117 ? 4.711 -3.976 9.122 1.00 79.75 117 THR A C 1
ATOM 947 O O . THR A 1 117 ? 4.685 -2.998 9.872 1.00 79.75 117 THR A O 1
ATOM 950 N N . CYS A 1 118 ? 4.668 -3.843 7.791 1.00 78.44 118 CYS A N 1
ATOM 951 C CA . CYS A 1 118 ? 4.516 -2.547 7.125 1.00 78.44 118 CYS A CA 1
ATOM 952 C C . CYS A 1 118 ? 3.206 -1.854 7.504 1.00 78.44 118 CYS A C 1
ATOM 954 O O . CYS A 1 118 ? 3.263 -0.730 7.997 1.00 78.44 118 CYS A O 1
ATOM 956 N N . VAL A 1 119 ? 2.053 -2.516 7.356 1.00 80.06 119 VAL A N 1
ATOM 957 C CA . VAL A 1 119 ? 0.736 -1.929 7.675 1.00 80.06 119 VAL A CA 1
ATOM 958 C C . VAL A 1 119 ? 0.687 -1.436 9.123 1.00 80.06 119 VAL A C 1
ATOM 960 O O . VAL A 1 119 ? 0.287 -0.299 9.371 1.00 80.06 119 VAL A O 1
ATOM 963 N N . ARG A 1 120 ? 1.185 -2.224 10.084 1.00 82.69 120 ARG A N 1
ATOM 964 C CA . ARG A 1 120 ? 1.268 -1.806 11.497 1.00 82.69 120 ARG A CA 1
ATOM 965 C C . ARG A 1 120 ? 2.176 -0.606 11.703 1.00 82.69 120 ARG A C 1
ATOM 967 O O . ARG A 1 120 ? 1.839 0.308 12.447 1.00 82.69 120 ARG A O 1
ATOM 974 N N . THR A 1 121 ? 3.337 -0.608 11.060 1.00 81.56 121 THR A N 1
ATOM 975 C CA . THR A 1 121 ? 4.296 0.495 11.185 1.00 81.56 121 THR A CA 1
ATOM 976 C C . THR A 1 121 ? 3.714 1.791 10.623 1.00 81.56 121 THR A C 1
ATOM 978 O O . THR A 1 121 ? 3.893 2.851 11.222 1.00 81.56 121 THR A O 1
ATOM 981 N N . ILE A 1 122 ? 2.964 1.701 9.522 1.00 82.19 122 ILE A N 1
ATOM 982 C CA . ILE A 1 122 ? 2.243 2.833 8.943 1.00 82.19 122 ILE A CA 1
ATOM 983 C C . ILE A 1 122 ? 1.159 3.307 9.923 1.00 82.19 122 ILE A C 1
ATOM 985 O O . ILE A 1 122 ? 1.137 4.476 10.277 1.00 82.19 122 ILE A O 1
ATOM 989 N N . TRP A 1 123 ? 0.319 2.443 10.494 1.00 86.44 123 TRP A N 1
ATOM 990 C CA . TRP A 1 123 ? -0.683 2.914 11.467 1.00 86.44 123 TRP A CA 1
ATOM 991 C C . TRP A 1 123 ? -0.092 3.592 12.703 1.00 86.44 123 TRP A C 1
ATOM 993 O O . TRP A 1 123 ? -0.591 4.638 13.120 1.00 86.44 123 TRP A O 1
AT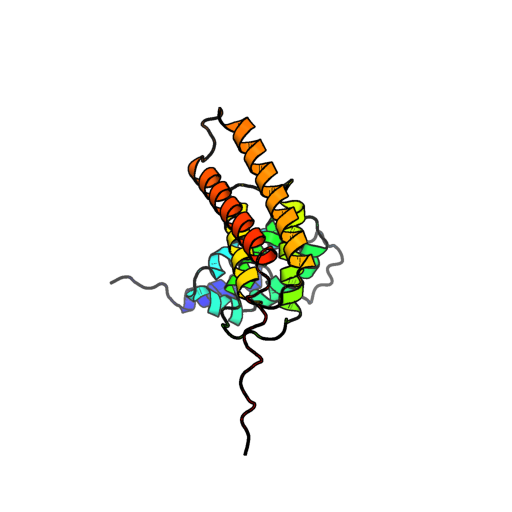OM 1003 N N . LYS A 1 124 ? 1.023 3.083 13.236 1.00 83.3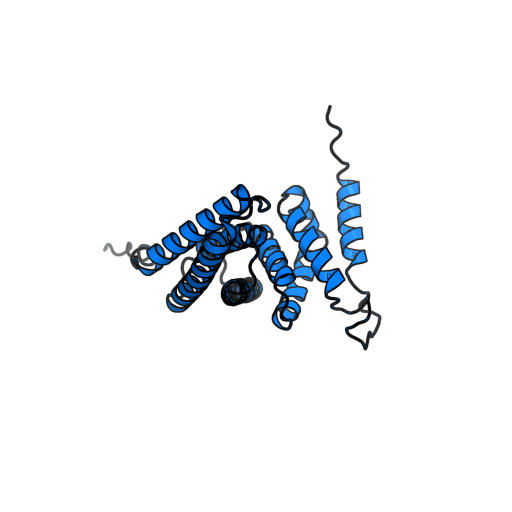8 124 LYS A N 1
ATOM 1004 C CA . LYS A 1 124 ? 1.736 3.730 14.351 1.00 83.38 124 LYS A CA 1
ATOM 1005 C C . LYS A 1 124 ? 2.152 5.163 14.024 1.00 83.38 124 LYS A C 1
ATOM 1007 O O . LYS A 1 124 ? 2.075 6.044 14.877 1.00 83.38 124 LYS A O 1
ATOM 1012 N N . GLN A 1 125 ? 2.581 5.405 12.789 1.00 78.62 125 GLN A N 1
ATOM 1013 C CA . GLN A 1 125 ? 3.036 6.718 12.334 1.00 78.62 125 GLN A CA 1
ATOM 1014 C C . GLN A 1 125 ? 1.877 7.618 11.844 1.00 78.62 125 GLN A C 1
ATOM 1016 O O . GLN A 1 125 ? 2.022 8.844 11.829 1.00 78.62 125 GLN A O 1
ATOM 1021 N N . ALA A 1 126 ? 0.714 7.038 11.513 1.00 78.81 126 ALA A N 1
ATOM 1022 C CA . ALA A 1 126 ? -0.444 7.722 10.925 1.00 78.81 126 ALA A CA 1
ATOM 1023 C C . ALA A 1 126 ? -0.928 8.899 11.773 1.00 78.81 126 ALA A C 1
ATOM 1025 O O . ALA A 1 126 ? -1.247 9.964 11.254 1.00 78.81 126 ALA A O 1
ATOM 1026 N N . SER A 1 127 ? -0.900 8.734 13.094 1.00 72.81 127 SER A N 1
ATOM 1027 C CA . SER A 1 127 ? -1.313 9.756 14.061 1.00 72.81 127 SER A CA 1
ATOM 1028 C C . SER A 1 127 ? -0.491 11.053 14.023 1.00 72.81 127 SER A C 1
ATOM 1030 O O . SER A 1 127 ? -0.859 12.016 14.690 1.00 72.81 127 SER A O 1
ATOM 1032 N N . THR A 1 128 ? 0.616 11.097 13.270 1.00 72.00 128 THR A N 1
ATOM 1033 C CA . THR A 1 128 ? 1.515 12.263 13.211 1.00 72.00 128 THR A CA 1
ATOM 1034 C C . THR A 1 128 ? 1.873 12.733 11.802 1.00 72.00 128 THR A C 1
ATOM 1036 O O . THR A 1 128 ? 2.453 13.808 11.666 1.00 72.00 128 THR A O 1
ATOM 1039 N N . ARG A 1 129 ? 1.574 11.952 10.754 1.00 69.12 129 ARG A N 1
ATOM 1040 C CA . ARG A 1 129 ? 2.102 12.198 9.395 1.00 69.12 129 ARG A CA 1
ATOM 1041 C C . ARG A 1 129 ? 1.085 12.096 8.266 1.00 69.12 129 ARG A C 1
ATOM 1043 O O . ARG A 1 129 ? 1.455 12.268 7.110 1.00 69.12 129 ARG A O 1
ATOM 1050 N N . ILE A 1 130 ? -0.169 11.782 8.567 1.00 69.50 130 ILE A N 1
ATOM 1051 C CA . ILE A 1 130 ? -1.087 11.336 7.526 1.00 69.50 130 ILE A CA 1
ATOM 1052 C C . ILE A 1 130 ? -1.721 12.495 6.733 1.00 69.50 130 ILE A C 1
ATOM 1054 O O . ILE A 1 130 ? -2.206 13.466 7.313 1.00 69.50 130 ILE A O 1
ATOM 1058 N N . SER A 1 131 ? -1.730 12.378 5.401 1.00 67.81 131 SER A N 1
ATOM 1059 C CA . SER A 1 131 ? -2.520 13.219 4.488 1.00 67.81 131 SER A CA 1
ATOM 1060 C C . SER A 1 131 ? -3.871 12.562 4.171 1.00 67.81 131 SER A C 1
ATOM 1062 O O . SER A 1 131 ? -3.967 11.334 4.184 1.00 67.81 131 SER A O 1
ATOM 1064 N N . SER A 1 132 ? -4.901 13.354 3.839 1.00 63.72 132 SER A N 1
ATOM 1065 C CA . SER A 1 132 ? -6.252 12.864 3.480 1.00 63.72 132 SER A CA 1
ATOM 1066 C C . SER A 1 132 ? -6.236 11.816 2.364 1.00 63.72 132 SER A C 1
ATOM 1068 O O . SER A 1 132 ? -6.862 10.768 2.500 1.00 63.72 132 SER A O 1
ATOM 1070 N N . THR A 1 133 ? -5.451 12.056 1.312 1.00 63.81 133 THR A N 1
ATOM 1071 C CA . THR A 1 133 ? -5.250 11.138 0.178 1.00 63.81 133 THR A CA 1
ATOM 1072 C C . THR A 1 133 ? -4.752 9.759 0.630 1.00 63.81 133 THR A C 1
ATOM 1074 O O . THR A 1 133 ? -5.316 8.729 0.272 1.00 63.81 133 THR A O 1
ATOM 1077 N N . SER A 1 134 ? -3.737 9.734 1.498 1.00 71.75 134 SER A N 1
ATOM 1078 C CA . SER A 1 134 ? -3.085 8.506 1.968 1.00 71.75 134 SER A CA 1
ATOM 1079 C C . SER A 1 134 ? -3.965 7.674 2.911 1.00 71.75 134 SER A C 1
ATOM 1081 O O . SER A 1 134 ? -3.720 6.482 3.090 1.00 71.75 134 SER A O 1
ATOM 1083 N N . ILE A 1 135 ? -4.989 8.277 3.529 1.00 78.88 135 ILE A N 1
ATOM 1084 C CA . ILE A 1 135 ? -5.908 7.584 4.453 1.00 78.88 135 ILE A CA 1
ATOM 1085 C C . ILE A 1 135 ? -6.800 6.612 3.717 1.00 78.88 135 ILE A C 1
ATOM 1087 O O . ILE A 1 135 ? -7.013 5.505 4.203 1.00 78.88 135 ILE A O 1
ATOM 1091 N N . LEU A 1 136 ? -7.334 7.018 2.568 1.00 79.69 136 LEU A N 1
ATOM 1092 C CA . LEU A 1 136 ? -8.238 6.173 1.796 1.00 79.69 136 LEU A CA 1
ATOM 1093 C C . LEU A 1 136 ? -7.521 4.907 1.328 1.00 79.69 136 LEU A C 1
ATOM 1095 O O . LEU A 1 136 ? -8.039 3.799 1.508 1.00 79.69 136 LEU A O 1
ATOM 1099 N N . ASP A 1 137 ? -6.296 5.066 0.829 1.00 75.69 137 ASP A N 1
ATOM 1100 C CA . ASP A 1 137 ? -5.441 3.950 0.442 1.00 75.69 137 ASP A CA 1
ATOM 1101 C C . ASP A 1 137 ? -5.129 3.063 1.652 1.00 75.69 137 ASP A C 1
ATOM 1103 O O . ASP A 1 137 ? -5.377 1.859 1.614 1.00 75.69 137 ASP A O 1
ATOM 1107 N N . LEU A 1 138 ? -4.691 3.645 2.774 1.00 80.31 138 LEU A N 1
ATOM 1108 C CA . LEU A 1 138 ? -4.345 2.892 3.981 1.00 80.31 138 LEU A CA 1
ATOM 1109 C C . LEU A 1 138 ? -5.542 2.146 4.596 1.00 80.31 138 LEU A C 1
ATOM 1111 O O . LEU A 1 138 ? -5.407 1.000 5.033 1.00 80.31 138 LEU A O 1
ATOM 1115 N N . VAL A 1 139 ? -6.730 2.752 4.619 1.00 85.50 139 VAL A N 1
ATOM 1116 C CA . VAL A 1 139 ? -7.964 2.095 5.074 1.00 85.50 139 VAL A CA 1
ATOM 1117 C C . VAL A 1 139 ? -8.303 0.919 4.164 1.00 85.50 139 VAL A C 1
ATOM 1119 O O . VAL A 1 139 ? -8.638 -0.161 4.655 1.00 85.50 139 VAL A O 1
ATOM 1122 N N . THR A 1 140 ? -8.180 1.103 2.850 1.00 80.19 140 THR A N 1
ATOM 1123 C CA . THR A 1 140 ? -8.403 0.036 1.868 1.00 80.19 140 THR A CA 1
ATOM 1124 C C . THR A 1 140 ? -7.420 -1.114 2.090 1.00 80.19 140 THR A C 1
ATOM 1126 O O . THR A 1 140 ? -7.849 -2.268 2.171 1.00 80.19 140 THR A O 1
ATOM 1129 N N . VAL A 1 141 ? -6.137 -0.802 2.314 1.00 76.06 141 VAL A N 1
ATOM 1130 C CA . VAL A 1 141 ? -5.084 -1.770 2.677 1.00 76.06 141 VAL A CA 1
ATOM 1131 C C . VAL A 1 141 ? -5.442 -2.569 3.908 1.00 76.06 141 VAL A C 1
ATOM 1133 O O . VAL A 1 141 ? -5.385 -3.799 3.917 1.00 76.06 141 VAL A O 1
ATOM 1136 N N . THR A 1 142 ? -5.887 -1.870 4.936 1.00 83.31 142 THR A N 1
ATOM 1137 C CA . THR A 1 142 ? -6.174 -2.481 6.227 1.00 83.31 142 THR A CA 1
ATOM 1138 C C . THR A 1 142 ? -7.404 -3.373 6.165 1.00 83.31 142 THR A C 1
ATOM 1140 O O . THR A 1 142 ? -7.410 -4.455 6.736 1.00 83.31 142 THR A O 1
ATOM 1143 N N . ARG A 1 143 ? -8.447 -2.987 5.426 1.00 83.75 143 ARG A N 1
ATOM 1144 C CA . ARG A 1 143 ? -9.631 -3.843 5.264 1.00 83.75 143 ARG A CA 1
ATOM 1145 C C . ARG A 1 143 ? -9.320 -5.144 4.540 1.00 83.75 143 ARG A C 1
ATOM 1147 O O . ARG A 1 143 ? -9.908 -6.166 4.873 1.00 83.75 143 ARG A O 1
ATOM 1154 N N . GLN A 1 144 ? -8.425 -5.119 3.559 1.00 73.19 144 GLN A N 1
ATOM 1155 C CA . GLN A 1 144 ? -8.023 -6.341 2.866 1.00 73.19 144 GLN A CA 1
ATOM 1156 C C . GLN A 1 144 ? -7.143 -7.226 3.754 1.00 73.19 144 GLN A C 1
ATOM 1158 O O . GLN A 1 144 ? -7.376 -8.430 3.809 1.00 73.19 144 GLN A O 1
ATOM 1163 N N . TYR A 1 145 ? -6.241 -6.627 4.540 1.00 74.81 145 TYR A N 1
ATOM 1164 C CA . TYR A 1 145 ? -5.534 -7.305 5.635 1.00 74.81 145 TYR A CA 1
ATOM 1165 C C . TYR A 1 145 ? -6.473 -8.076 6.559 1.00 74.81 145 TYR A C 1
ATOM 1167 O O . TYR A 1 145 ? -6.244 -9.256 6.806 1.00 74.81 145 TYR A O 1
ATOM 1175 N N . LEU A 1 146 ? -7.563 -7.447 6.992 1.00 77.88 146 LEU A N 1
ATOM 1176 C CA . LEU A 1 146 ? -8.530 -8.066 7.899 1.00 77.88 146 LEU A CA 1
ATOM 1177 C C . LEU A 1 146 ? -9.390 -9.158 7.240 1.00 77.88 146 LEU A C 1
ATOM 1179 O O . LEU A 1 146 ? -9.958 -9.978 7.948 1.00 77.88 146 LEU A O 1
ATOM 1183 N N . ARG A 1 147 ? -9.527 -9.168 5.906 1.00 73.31 147 ARG A N 1
ATOM 1184 C CA . ARG A 1 147 ? -10.322 -10.172 5.170 1.00 73.31 147 ARG A CA 1
ATOM 1185 C C . ARG A 1 147 ? -9.537 -11.432 4.817 1.00 73.31 147 ARG A C 1
ATOM 1187 O O . ARG A 1 147 ? -10.149 -12.470 4.605 1.00 73.31 147 ARG A O 1
ATOM 1194 N N . GLY A 1 148 ? -8.216 -11.321 4.685 1.00 61.97 148 GLY A N 1
ATOM 1195 C CA . GLY A 1 148 ? -7.354 -12.416 4.237 1.00 61.97 148 GLY A CA 1
ATOM 1196 C C . GLY A 1 148 ? -6.913 -13.382 5.340 1.00 61.97 148 GLY A C 1
ATOM 1197 O O . GLY A 1 148 ? -6.269 -14.380 5.026 1.00 61.97 148 GLY A O 1
ATOM 1198 N N . ASP A 1 149 ? -7.210 -13.099 6.612 1.00 63.41 149 ASP A N 1
ATOM 1199 C CA . ASP A 1 149 ? -6.772 -13.930 7.735 1.00 63.41 149 ASP A CA 1
ATOM 1200 C C . ASP A 1 149 ? -7.809 -14.012 8.859 1.00 63.41 149 ASP A C 1
ATOM 1202 O O . ASP A 1 149 ? -8.005 -13.066 9.619 1.00 63.41 149 ASP A O 1
ATOM 1206 N N . ASP A 1 150 ? -8.410 -15.192 9.001 1.00 63.12 150 ASP A N 1
ATOM 1207 C CA . ASP A 1 150 ? -9.341 -15.513 10.087 1.00 63.12 150 ASP A CA 1
ATOM 1208 C C . ASP A 1 150 ? -8.636 -15.707 11.453 1.00 63.12 150 ASP A C 1
ATOM 1210 O O . ASP A 1 150 ? -9.310 -15.897 12.467 1.00 63.12 150 ASP A O 1
ATOM 1214 N N . ASN A 1 151 ? -7.294 -15.677 11.506 1.00 68.50 151 ASN A N 1
ATOM 1215 C CA . ASN A 1 151 ? -6.483 -15.955 12.699 1.00 68.50 151 ASN A CA 1
ATOM 1216 C C . ASN A 1 151 ? -5.568 -14.790 13.114 1.00 68.50 151 ASN A C 1
ATOM 1218 O O . ASN A 1 151 ? -4.479 -15.019 13.649 1.00 68.50 151 ASN A O 1
ATOM 1222 N N . ILE A 1 152 ? -5.984 -13.541 12.889 1.00 74.62 152 ILE A N 1
ATOM 1223 C CA . ILE A 1 152 ? -5.253 -12.387 13.428 1.00 74.62 152 ILE A CA 1
ATOM 1224 C C . ILE A 1 152 ? -5.286 -12.462 14.966 1.00 74.62 152 ILE A C 1
ATOM 1226 O O . ILE A 1 152 ? -6.377 -12.506 15.534 1.00 74.62 152 ILE A O 1
ATOM 1230 N N . PRO A 1 153 ? -4.127 -12.463 15.652 1.00 81.69 153 PRO A N 1
ATOM 1231 C CA . PRO A 1 153 ? -4.072 -12.465 17.110 1.00 81.69 153 PRO A CA 1
ATOM 1232 C C . PRO A 1 153 ? -4.834 -11.285 17.732 1.00 81.69 153 PRO A C 1
ATOM 1234 O O . PRO A 1 153 ? -4.749 -10.152 17.250 1.00 81.69 153 PRO A O 1
ATOM 1237 N N . ASP A 1 154 ? -5.547 -11.528 18.835 1.00 83.50 154 ASP A N 1
ATOM 1238 C CA . AS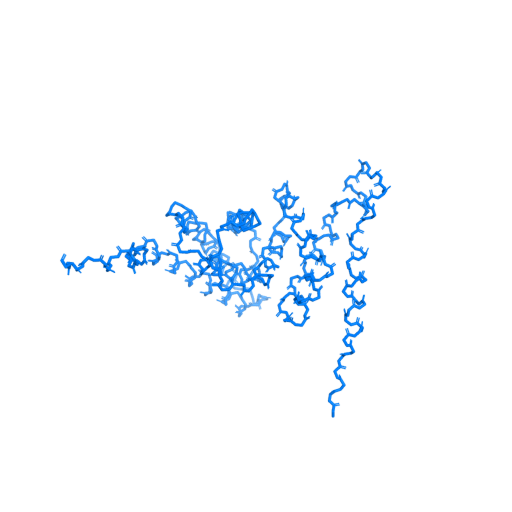P A 1 154 ? -6.361 -10.505 19.511 1.00 83.50 154 ASP A CA 1
ATOM 1239 C C . ASP A 1 154 ? -5.539 -9.282 19.957 1.00 83.50 154 ASP A C 1
ATOM 1241 O O . ASP A 1 154 ? -6.021 -8.145 19.917 1.00 83.50 154 ASP A O 1
ATOM 1245 N N . ASP A 1 155 ? -4.286 -9.487 20.368 1.00 85.81 155 ASP A N 1
ATOM 1246 C CA . ASP A 1 155 ? -3.357 -8.421 20.746 1.00 85.81 155 ASP A CA 1
ATOM 1247 C C . ASP A 1 155 ? -2.949 -7.570 19.537 1.00 85.81 155 ASP A C 1
ATOM 1249 O O . ASP A 1 155 ? -2.905 -6.342 19.629 1.00 85.81 155 ASP A O 1
ATOM 1253 N N . GLU A 1 156 ? -2.729 -8.200 18.382 1.00 83.88 156 GLU A N 1
ATOM 1254 C CA . GLU A 1 156 ? -2.459 -7.510 17.120 1.00 83.88 156 GLU A CA 1
ATOM 1255 C C . GLU A 1 156 ? -3.664 -6.684 16.658 1.00 83.88 156 GLU A C 1
ATOM 1257 O O . GLU A 1 156 ? -3.505 -5.527 16.258 1.00 83.88 156 GLU A O 1
ATOM 1262 N N . LEU A 1 157 ? -4.870 -7.240 16.766 1.00 86.50 157 LEU A N 1
ATOM 1263 C CA . LEU A 1 157 ? -6.105 -6.536 16.434 1.00 86.50 157 LEU A CA 1
ATOM 1264 C C . LEU A 1 157 ? -6.352 -5.347 17.378 1.00 86.50 157 LEU A C 1
ATOM 1266 O O . LEU A 1 157 ? -6.740 -4.265 16.932 1.00 86.50 157 LEU A O 1
ATOM 1270 N N . THR A 1 158 ? -6.069 -5.522 18.670 1.00 89.31 158 THR A N 1
ATOM 1271 C CA . THR A 1 158 ? -6.184 -4.472 19.695 1.00 89.31 158 THR A CA 1
ATOM 1272 C C . THR A 1 158 ? -5.186 -3.340 19.462 1.00 89.31 158 THR A C 1
ATOM 1274 O O . THR A 1 158 ? -5.555 -2.163 19.517 1.00 8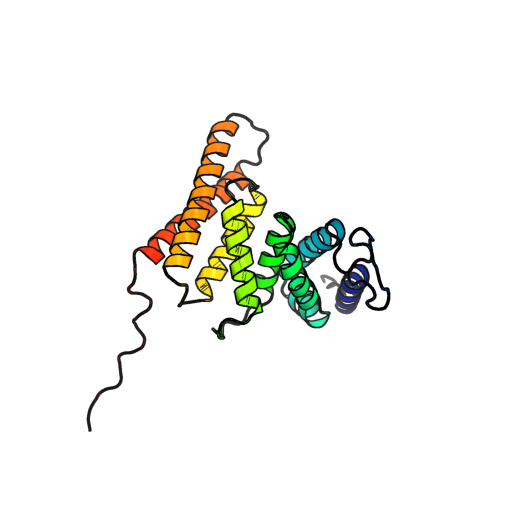9.31 158 THR A O 1
ATOM 1277 N N . ASP A 1 159 ? -3.930 -3.675 19.164 1.00 89.69 159 ASP A N 1
ATOM 1278 C CA . ASP A 1 159 ? -2.894 -2.703 18.816 1.00 89.69 159 ASP A CA 1
ATOM 1279 C C . ASP A 1 159 ? -3.291 -1.884 17.583 1.00 89.69 159 ASP A C 1
ATOM 1281 O O . ASP A 1 159 ? -3.210 -0.655 17.605 1.00 89.69 159 ASP A O 1
ATOM 1285 N N . LEU A 1 160 ? -3.758 -2.557 16.528 1.00 89.31 160 LEU A N 1
ATOM 1286 C CA . LEU A 1 160 ? -4.208 -1.904 15.304 1.00 89.31 160 LEU A CA 1
ATOM 1287 C C . LEU A 1 160 ? -5.398 -0.973 15.568 1.00 89.31 160 LEU A C 1
ATOM 1289 O O . LEU A 1 160 ? -5.403 0.159 15.089 1.00 89.31 160 LEU A O 1
ATOM 1293 N N . ALA A 1 161 ? -6.380 -1.408 16.361 1.00 91.00 161 ALA A N 1
ATOM 1294 C CA . ALA A 1 161 ? -7.526 -0.581 16.737 1.00 91.00 161 ALA A CA 1
ATOM 1295 C C . ALA A 1 161 ? -7.101 0.689 17.485 1.00 91.00 161 ALA A C 1
ATOM 1297 O O . ALA A 1 161 ? -7.610 1.774 17.194 1.00 91.00 161 ALA A O 1
ATOM 1298 N N . ARG A 1 162 ? -6.137 0.580 18.407 1.00 91.88 162 ARG A N 1
ATOM 1299 C CA . ARG A 1 162 ? -5.559 1.737 19.105 1.00 91.88 162 ARG A CA 1
ATOM 1300 C C . ARG A 1 162 ? -4.890 2.702 18.127 1.00 91.88 162 ARG A C 1
ATOM 1302 O O . ARG A 1 162 ? -5.108 3.909 18.229 1.00 91.88 162 ARG A O 1
ATOM 1309 N N . ASP A 1 163 ? -4.090 2.193 17.197 1.00 90.50 163 ASP A N 1
ATOM 1310 C CA . ASP A 1 163 ? -3.332 3.030 16.265 1.00 90.50 163 ASP A CA 1
ATOM 1311 C C . ASP A 1 163 ? -4.271 3.736 15.257 1.00 90.50 163 ASP A C 1
ATOM 1313 O O . ASP A 1 163 ? -4.149 4.943 15.028 1.00 90.50 163 ASP A O 1
ATOM 1317 N N . VAL A 1 164 ? -5.290 3.028 14.751 1.00 91.31 164 VAL A N 1
ATOM 1318 C CA . VAL A 1 164 ? -6.377 3.588 13.922 1.00 91.31 164 VAL A CA 1
ATOM 1319 C C . VAL A 1 164 ? -7.162 4.659 14.684 1.00 91.31 164 VAL A C 1
ATOM 1321 O O . VAL A 1 164 ? -7.433 5.731 14.141 1.00 91.31 164 VAL A O 1
ATOM 1324 N N . HIS A 1 165 ? -7.490 4.417 15.957 1.00 91.19 165 HIS A N 1
ATOM 1325 C CA . HIS A 1 165 ? -8.149 5.407 16.812 1.00 91.19 165 HIS A CA 1
ATOM 1326 C C . HIS A 1 165 ? -7.288 6.667 17.006 1.00 91.19 165 HIS A C 1
ATOM 1328 O O . HIS A 1 165 ? -7.792 7.789 16.958 1.00 91.19 165 HIS A O 1
ATOM 1334 N N . GLY A 1 166 ? -5.972 6.502 17.174 1.00 89.00 166 GLY A N 1
ATOM 1335 C CA . GLY A 1 166 ? -5.024 7.615 17.244 1.00 89.00 166 GLY A CA 1
ATOM 1336 C C . GLY A 1 166 ? -5.024 8.471 15.974 1.00 89.00 166 GLY A C 1
ATOM 1337 O O . GLY A 1 166 ? -5.074 9.700 16.061 1.00 89.00 166 GLY A O 1
ATOM 1338 N N . ALA A 1 167 ? -5.024 7.837 14.799 1.00 88.50 167 ALA A N 1
ATOM 1339 C CA . ALA A 1 167 ? -5.126 8.526 13.512 1.00 88.50 167 ALA A CA 1
ATOM 1340 C C . ALA A 1 167 ? -6.467 9.263 13.345 1.00 88.50 167 ALA A C 1
ATOM 1342 O O . ALA A 1 167 ? -6.496 10.395 12.860 1.00 88.50 167 ALA A O 1
ATOM 1343 N N . LEU A 1 168 ? -7.566 8.658 13.801 1.00 90.00 168 LEU A N 1
ATOM 1344 C CA . LEU A 1 168 ? -8.898 9.262 13.769 1.00 90.00 168 LEU A CA 1
ATOM 1345 C C . LEU A 1 168 ? -8.964 10.530 14.624 1.00 90.00 168 LEU A C 1
ATOM 1347 O O . LEU A 1 168 ? -9.379 11.578 14.133 1.00 90.00 168 LEU A O 1
ATOM 1351 N N . ASN A 1 169 ? -8.476 10.466 15.864 1.00 88.38 169 ASN A N 1
ATOM 1352 C CA . ASN A 1 169 ? -8.413 11.630 16.749 1.00 88.38 169 ASN A CA 1
ATOM 1353 C C . ASN A 1 169 ? -7.543 12.747 16.157 1.00 88.38 169 ASN A C 1
ATOM 1355 O O . ASN A 1 169 ? -7.860 13.928 16.296 1.00 88.38 169 ASN A O 1
ATOM 1359 N N . PHE A 1 170 ? -6.439 12.393 15.496 1.00 85.12 170 PHE A N 1
ATOM 1360 C CA . PHE A 1 170 ? -5.580 13.364 14.824 1.00 85.12 170 PHE A CA 1
ATOM 1361 C C . PHE A 1 170 ? -6.309 14.078 13.680 1.00 85.12 170 PHE A C 1
ATOM 1363 O O . PHE A 1 170 ? -6.310 15.309 13.638 1.00 85.12 170 PHE A O 1
ATOM 1370 N N . LEU A 1 171 ? -6.991 13.336 12.805 1.00 83.69 171 LEU A N 1
ATOM 1371 C CA . LEU A 1 171 ? -7.775 13.933 11.723 1.00 83.69 171 LEU A CA 1
ATOM 1372 C C . LEU A 1 171 ? -8.918 14.800 12.231 1.00 83.69 171 LEU A C 1
ATOM 1374 O O . LEU A 1 171 ? -9.102 15.903 11.734 1.00 83.69 171 LEU A O 1
ATOM 1378 N N . GLN A 1 172 ? -9.657 14.354 13.244 1.00 86.31 172 GLN A N 1
ATOM 1379 C CA . GLN A 1 172 ? -10.730 15.159 13.834 1.00 86.31 172 GLN A CA 1
ATOM 1380 C C . GLN A 1 172 ? -10.200 16.479 14.405 1.00 86.31 172 GLN A C 1
ATOM 1382 O O . GLN A 1 172 ? -10.839 17.519 14.254 1.00 86.31 172 GLN A O 1
ATOM 1387 N N . ARG A 1 173 ? -9.002 16.467 15.007 1.00 83.56 173 ARG A N 1
ATOM 1388 C CA . ARG A 1 173 ? -8.332 17.695 15.457 1.00 83.56 173 ARG A CA 1
ATOM 1389 C C . ARG A 1 173 ? -7.980 18.603 14.286 1.00 83.56 173 ARG A C 1
ATOM 1391 O O . ARG A 1 173 ? -8.254 19.792 14.375 1.00 83.56 173 ARG A O 1
ATOM 1398 N N . ILE A 1 174 ? -7.403 18.066 13.209 1.00 78.69 174 ILE A N 1
ATOM 1399 C CA . ILE A 1 174 ? -7.132 18.837 11.985 1.00 78.69 174 ILE A CA 1
ATOM 1400 C C . ILE A 1 174 ? -8.431 19.466 11.471 1.00 78.69 174 ILE A C 1
ATOM 1402 O O . ILE A 1 174 ? -8.464 20.674 11.272 1.00 78.69 174 ILE A O 1
ATOM 1406 N N . ASN A 1 175 ? -9.511 18.692 11.348 1.00 76.56 175 ASN A N 1
ATOM 1407 C CA . ASN A 1 175 ? -10.802 19.197 10.881 1.00 76.56 175 ASN A CA 1
ATOM 1408 C C . ASN A 1 175 ? -11.267 20.417 11.684 1.00 76.56 175 ASN A C 1
ATOM 1410 O O . ASN A 1 175 ? -11.570 21.462 11.120 1.00 76.56 175 ASN A O 1
ATOM 1414 N N . PHE A 1 176 ? -11.227 20.308 13.013 1.00 76.00 176 PHE A N 1
ATOM 1415 C CA . PHE A 1 176 ? -11.618 21.386 13.917 1.00 76.00 176 PHE A CA 1
ATOM 1416 C C . PHE A 1 176 ? -10.784 22.665 13.727 1.00 76.00 176 PHE A C 1
ATOM 1418 O O . PHE A 1 176 ? -11.309 23.769 13.833 1.00 76.00 176 PHE A O 1
ATOM 1425 N N . PHE A 1 177 ? -9.484 22.542 13.434 1.00 72.56 177 PHE A N 1
ATOM 1426 C CA . PHE A 1 177 ? -8.620 23.705 13.205 1.00 72.56 177 PHE A CA 1
ATOM 1427 C C . PHE A 1 177 ? -8.801 24.340 11.820 1.00 72.56 177 PHE A C 1
ATOM 1429 O O . PHE A 1 177 ? -8.611 25.548 11.691 1.00 72.56 177 PHE A O 1
ATOM 1436 N N . TYR A 1 178 ? -9.161 23.555 10.802 1.00 68.81 178 TYR A N 1
ATOM 1437 C CA . TYR A 1 178 ? -9.242 24.007 9.407 1.00 68.81 178 TYR A CA 1
ATOM 1438 C C . TYR A 1 178 ? -10.670 24.191 8.878 1.00 68.81 178 TYR A C 1
ATOM 1440 O O . TYR A 1 178 ? -10.831 24.626 7.742 1.00 68.81 178 TYR A O 1
ATOM 1448 N N . GLU A 1 179 ? -11.705 23.983 9.700 1.00 62.12 179 GLU A N 1
ATOM 1449 C CA . GLU A 1 179 ? -13.123 24.247 9.377 1.00 62.12 179 GLU A CA 1
ATOM 1450 C C . GLU A 1 179 ? -13.400 25.686 8.880 1.00 62.12 179 GLU A C 1
ATOM 1452 O O . GLU A 1 179 ? -14.479 25.972 8.370 1.00 62.12 179 GLU A O 1
ATOM 1457 N N . HIS A 1 180 ? -12.432 26.600 9.014 1.00 54.41 180 HIS A N 1
ATOM 1458 C CA . HIS A 1 180 ? -12.533 28.009 8.623 1.00 54.41 180 HIS A CA 1
ATOM 1459 C C . HIS A 1 180 ? -11.682 28.378 7.393 1.00 54.41 180 HIS A C 1
ATOM 1461 O O . HIS A 1 180 ? -11.674 29.543 6.992 1.00 54.41 180 HIS A O 1
ATOM 1467 N N . ASP A 1 181 ? -10.976 27.422 6.783 1.00 55.12 181 ASP A N 1
ATOM 1468 C CA . ASP A 1 181 ? -10.086 27.665 5.647 1.00 55.12 181 ASP A CA 1
ATOM 1469 C C . ASP A 1 181 ? -10.631 26.980 4.379 1.00 55.12 181 ASP A C 1
ATOM 1471 O O . ASP A 1 181 ? -10.485 25.777 4.162 1.00 55.12 181 ASP A O 1
ATOM 1475 N N . SER A 1 182 ? -11.302 27.764 3.527 1.00 53.19 182 SER A N 1
ATOM 1476 C CA . SER A 1 182 ? -12.034 27.311 2.323 1.00 53.19 182 SER A CA 1
ATOM 1477 C C . SER A 1 182 ? -11.168 26.697 1.212 1.00 53.19 182 SER A C 1
ATOM 1479 O O . SER A 1 182 ? -11.667 26.363 0.139 1.00 53.19 182 SER A O 1
ATOM 1481 N N . THR A 1 183 ? -9.864 26.585 1.448 1.00 55.59 183 THR A N 1
ATOM 1482 C CA . THR A 1 183 ? -8.867 26.164 0.462 1.00 55.59 183 THR A CA 1
ATOM 1483 C C . THR A 1 183 ? -8.605 24.653 0.480 1.00 55.59 183 THR A C 1
ATOM 1485 O O . THR A 1 183 ? -7.906 24.137 -0.393 1.00 55.59 183 THR A O 1
ATOM 1488 N N . PHE A 1 184 ? -9.167 23.928 1.453 1.00 56.97 184 PHE A N 1
ATOM 1489 C CA . PHE A 1 184 ? -9.009 22.480 1.584 1.00 56.97 184 PHE A CA 1
ATOM 1490 C C . PHE A 1 184 ? -10.037 21.725 0.729 1.00 56.97 184 PHE A C 1
ATOM 1492 O O . PHE A 1 184 ? -11.203 22.110 0.658 1.00 56.97 184 PHE A O 1
ATOM 1499 N N . ALA A 1 185 ? -9.629 20.619 0.100 1.00 63.56 185 ALA A N 1
ATOM 1500 C CA . ALA A 1 185 ? -10.534 19.714 -0.609 1.00 63.56 185 ALA A CA 1
ATOM 1501 C C . ALA A 1 185 ? -11.434 18.960 0.394 1.00 63.56 185 ALA A C 1
ATOM 1503 O O . ALA A 1 185 ? -11.226 17.777 0.665 1.00 63.56 185 ALA A O 1
ATOM 1504 N N . LEU A 1 186 ? -12.420 19.666 0.962 1.00 72.75 186 LEU A N 1
ATOM 1505 C CA . LEU A 1 186 ? -13.320 19.192 2.022 1.00 72.75 186 LEU A CA 1
ATOM 1506 C C . LEU A 1 186 ? -13.920 17.820 1.706 1.00 72.75 186 LEU A C 1
ATOM 1508 O O . LEU A 1 186 ? -13.893 16.942 2.552 1.00 72.75 186 LEU A O 1
ATOM 1512 N N . ALA A 1 187 ? -14.34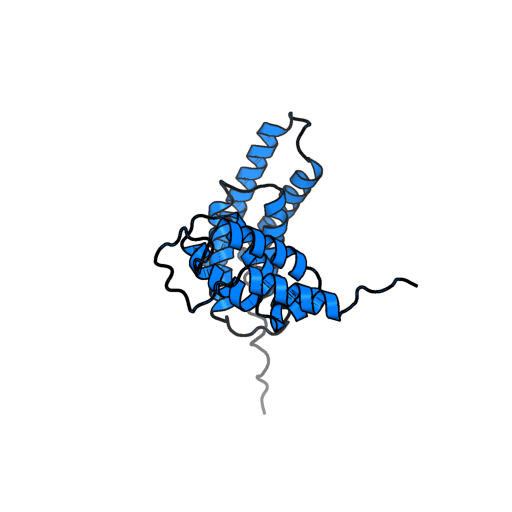6 17.589 0.462 1.00 78.81 187 ALA A N 1
ATOM 1513 C CA . ALA A 1 187 ? -14.949 16.317 0.068 1.00 78.81 187 ALA A CA 1
ATOM 1514 C C . ALA A 1 187 ? -14.005 15.107 0.222 1.00 78.81 187 ALA A C 1
ATOM 1516 O O . ALA A 1 187 ? -14.438 14.034 0.638 1.00 78.81 187 ALA A O 1
ATOM 1517 N N . GLU A 1 188 ? -12.718 15.257 -0.105 1.00 76.81 188 GLU A N 1
ATOM 1518 C CA . GLU A 1 188 ? -11.740 14.173 0.047 1.00 76.81 188 GLU A CA 1
ATOM 1519 C C . GLU A 1 188 ? -11.391 13.951 1.520 1.00 76.81 188 GLU A C 1
ATOM 1521 O O . GLU A 1 188 ? -11.255 12.815 1.974 1.00 76.81 188 GLU A O 1
ATOM 1526 N N . PHE A 1 189 ? -11.296 15.039 2.283 1.00 80.88 189 PHE A N 1
ATOM 1527 C CA . PHE A 1 189 ? -11.076 14.978 3.719 1.00 80.88 189 PHE A CA 1
ATOM 1528 C C . PHE A 1 189 ? -12.253 14.307 4.452 1.00 80.88 189 PHE A C 1
ATOM 1530 O O . PHE A 1 189 ? -12.035 13.402 5.259 1.00 80.88 189 PHE A O 1
ATOM 1537 N N . ASP A 1 190 ? -13.491 14.663 4.113 1.00 84.25 190 ASP A N 1
ATOM 1538 C CA . ASP A 1 190 ? -14.714 14.057 4.650 1.00 84.25 190 ASP A CA 1
ATOM 1539 C C . ASP A 1 190 ? -14.804 12.568 4.301 1.00 84.25 190 ASP A C 1
ATOM 1541 O O . ASP A 1 190 ? -15.159 11.737 5.146 1.00 84.25 190 ASP A O 1
ATOM 1545 N N . ALA A 1 191 ? -14.440 12.203 3.067 1.00 86.50 191 ALA A N 1
ATOM 1546 C CA . ALA A 1 191 ? -14.376 10.812 2.632 1.00 86.50 191 ALA A CA 1
ATOM 1547 C C . ALA A 1 191 ? -13.322 10.019 3.418 1.00 86.50 191 ALA A C 1
ATOM 1549 O O . ALA A 1 191 ? -13.588 8.887 3.842 1.00 86.50 191 ALA A O 1
ATOM 1550 N N . ALA A 1 192 ? -12.144 10.607 3.644 1.00 85.56 192 ALA A N 1
ATOM 1551 C CA . ALA A 1 192 ? -11.073 10.017 4.439 1.00 85.56 192 ALA A CA 1
ATOM 1552 C C . ALA A 1 192 ? -11.505 9.808 5.897 1.00 85.56 192 ALA A C 1
ATOM 1554 O O . ALA A 1 192 ? -11.364 8.704 6.429 1.00 85.56 192 ALA A O 1
ATOM 1555 N N . LEU A 1 193 ? -12.100 10.830 6.518 1.00 88.31 193 LEU A N 1
ATOM 1556 C CA . LEU A 1 193 ? -12.600 10.771 7.890 1.00 88.31 193 LEU A CA 1
ATOM 1557 C C . LEU A 1 193 ? -13.689 9.702 8.043 1.00 88.31 193 LEU A C 1
ATOM 1559 O O . LEU A 1 193 ? -13.609 8.859 8.937 1.00 88.31 193 LEU A O 1
ATOM 1563 N N . SER A 1 194 ? -14.664 9.687 7.132 1.00 91.00 194 SER A N 1
ATOM 1564 C CA . SER A 1 194 ? -15.752 8.700 7.123 1.00 91.00 194 SER A CA 1
ATOM 1565 C C . SER A 1 194 ? -15.227 7.274 6.948 1.00 91.00 194 SER A C 1
ATOM 1567 O O . SER A 1 194 ? -15.653 6.351 7.646 1.00 91.00 194 SER A O 1
ATOM 1569 N N . SER A 1 195 ? -14.265 7.080 6.043 1.00 90.88 195 SER A N 1
ATOM 1570 C CA . SER A 1 195 ? -13.656 5.770 5.792 1.00 90.88 195 SER A CA 1
ATOM 1571 C C . SER A 1 195 ? -12.884 5.258 7.004 1.00 90.88 195 SER A C 1
ATOM 1573 O O . SER A 1 195 ? -12.992 4.074 7.340 1.00 90.88 195 SER A O 1
ATOM 1575 N N . LEU A 1 196 ? -12.144 6.144 7.673 1.00 91.12 196 LEU A N 1
ATOM 1576 C CA . LEU A 1 196 ? -11.374 5.821 8.867 1.00 91.12 196 LEU A CA 1
ATOM 1577 C C . LEU A 1 196 ? -12.271 5.503 10.066 1.00 91.12 196 LEU A C 1
ATOM 1579 O O . LEU A 1 196 ? -12.017 4.529 10.773 1.00 91.12 196 LEU A O 1
ATOM 1583 N N . GLN A 1 197 ? -13.344 6.274 10.256 1.00 93.44 197 GLN A N 1
ATOM 1584 C CA . GLN A 1 197 ? -14.355 6.007 11.280 1.00 93.44 197 GLN A CA 1
ATOM 1585 C C . GLN A 1 197 ? -14.970 4.618 11.088 1.00 93.44 197 GLN A C 1
ATOM 1587 O O . GLN A 1 197 ? -15.030 3.826 12.025 1.00 93.44 197 GLN A O 1
ATOM 1592 N N . ALA A 1 198 ? -15.354 4.283 9.856 1.00 93.75 198 ALA A N 1
ATOM 1593 C CA . ALA A 1 198 ? -15.913 2.974 9.555 1.00 93.75 198 ALA A CA 1
ATOM 1594 C C . ALA A 1 198 ? -14.912 1.832 9.826 1.00 93.75 198 ALA A C 1
ATOM 1596 O O . ALA A 1 198 ? -15.304 0.799 10.360 1.00 93.75 198 ALA A O 1
ATOM 1597 N N . LEU A 1 199 ? -13.620 2.007 9.514 1.00 93.69 199 LEU A N 1
ATOM 1598 C CA . LEU A 1 199 ? -12.585 1.016 9.851 1.00 93.69 199 LEU A CA 1
ATOM 1599 C C . LEU A 1 199 ? -12.430 0.838 11.368 1.00 93.69 199 LEU A C 1
ATOM 1601 O O . LEU A 1 199 ? -12.329 -0.289 11.849 1.00 93.69 199 LEU A O 1
ATOM 1605 N N . HIS A 1 200 ? -12.415 1.937 12.121 1.00 93.81 200 HIS A N 1
ATOM 1606 C CA . HIS A 1 200 ? -12.356 1.904 13.580 1.00 93.81 200 HIS A CA 1
ATOM 1607 C C . HIS A 1 200 ? -13.530 1.112 14.178 1.00 93.81 200 HIS A C 1
ATOM 1609 O O . HIS A 1 200 ? -13.339 0.270 15.059 1.00 93.81 200 HIS A O 1
ATOM 1615 N N . ASP A 1 201 ? -14.741 1.348 13.676 1.00 93.25 201 ASP A N 1
ATOM 1616 C CA . ASP A 1 201 ? -15.946 0.678 14.162 1.00 93.25 201 ASP A CA 1
ATOM 1617 C C . ASP A 1 201 ? -15.955 -0.817 13.805 1.00 93.25 201 ASP A C 1
ATOM 1619 O O . ASP A 1 201 ? -16.368 -1.645 14.623 1.00 93.25 201 ASP A O 1
ATOM 1623 N N . ASP A 1 202 ? -15.444 -1.180 12.623 1.00 91.38 202 ASP A N 1
ATOM 1624 C CA . ASP A 1 202 ? -15.254 -2.574 12.213 1.00 91.38 202 ASP A CA 1
ATOM 1625 C C . ASP A 1 202 ? -14.266 -3.303 13.138 1.00 91.38 202 ASP A C 1
ATOM 1627 O O . ASP A 1 202 ? -14.594 -4.368 13.664 1.00 91.38 202 ASP A O 1
ATOM 1631 N N . LEU A 1 203 ? -13.103 -2.704 13.417 1.00 91.12 203 LEU A N 1
ATOM 1632 C CA . LEU A 1 203 ? -12.096 -3.263 14.330 1.00 91.12 203 LEU A CA 1
ATOM 1633 C C . LEU A 1 203 ? -12.657 -3.462 15.741 1.00 91.12 203 LEU A C 1
ATOM 1635 O O . LEU A 1 203 ? -12.482 -4.521 16.346 1.00 91.12 203 LEU A O 1
ATOM 1639 N N . ARG A 1 204 ? -13.400 -2.476 16.254 1.00 90.81 204 ARG A N 1
ATOM 1640 C CA . ARG A 1 204 ? -14.061 -2.578 17.561 1.00 90.81 204 ARG A CA 1
ATOM 1641 C C . ARG A 1 204 ? -15.078 -3.718 17.598 1.00 90.81 204 ARG A C 1
ATOM 1643 O O . ARG A 1 204 ? -15.187 -4.404 18.614 1.00 90.81 204 ARG A O 1
ATOM 1650 N N . ARG A 1 205 ? -15.820 -3.929 16.507 1.00 89.62 205 ARG A N 1
ATOM 1651 C CA . ARG A 1 205 ? -16.784 -5.030 16.386 1.00 89.62 205 ARG A CA 1
ATOM 1652 C C . ARG A 1 205 ? -16.087 -6.390 16.368 1.00 89.62 205 ARG A C 1
ATOM 1654 O O . ARG A 1 205 ? -16.594 -7.312 16.995 1.00 89.62 205 ARG A O 1
ATOM 1661 N N . MET A 1 206 ? -14.947 -6.505 15.685 1.00 88.00 206 MET A N 1
ATOM 1662 C CA . MET A 1 206 ? -14.154 -7.739 15.644 1.00 88.00 206 MET A CA 1
ATOM 1663 C C . MET A 1 206 ? -13.612 -8.106 17.033 1.00 88.00 206 MET A C 1
ATOM 1665 O O . MET A 1 206 ? -13.794 -9.236 17.467 1.00 88.00 206 MET A O 1
ATOM 1669 N N . ILE A 1 207 ? -13.065 -7.136 17.776 1.00 87.44 207 ILE A N 1
ATOM 1670 C CA . ILE A 1 207 ? -12.589 -7.346 19.159 1.00 87.44 207 ILE A CA 1
ATOM 1671 C C . ILE A 1 207 ? -13.748 -7.721 20.101 1.00 87.44 207 ILE A C 1
ATOM 1673 O O . ILE A 1 207 ? -13.588 -8.527 21.014 1.00 87.44 207 ILE A O 1
ATOM 1677 N N . GLY A 1 208 ? -14.930 -7.132 19.898 1.00 79.50 208 GLY A N 1
ATOM 1678 C CA . GLY A 1 208 ? -16.103 -7.351 20.748 1.00 79.50 208 GLY A CA 1
ATOM 1679 C C . GLY A 1 208 ? -16.870 -8.658 20.509 1.00 79.50 208 GLY A C 1
ATOM 1680 O O . GLY A 1 208 ? -17.712 -8.994 21.339 1.00 79.50 208 GLY A O 1
ATOM 1681 N N . ASN A 1 209 ? -16.610 -9.389 19.415 1.00 68.12 209 ASN A N 1
ATOM 1682 C CA . ASN A 1 209 ? -17.351 -10.599 19.027 1.00 68.12 209 ASN A CA 1
ATOM 1683 C C . ASN A 1 209 ? -16.421 -11.816 18.811 1.00 68.12 209 ASN A C 1
ATOM 1685 O O . ASN A 1 209 ? -16.111 -12.150 17.664 1.00 68.12 209 ASN A O 1
ATOM 1689 N N . PRO A 1 210 ? -16.062 -12.565 19.872 1.00 55.56 210 PRO A N 1
ATOM 1690 C CA . PRO A 1 210 ? -15.206 -13.756 19.766 1.00 55.56 210 PRO A CA 1
ATOM 1691 C C . PRO A 1 210 ? -15.824 -14.936 18.984 1.00 55.56 210 PRO A C 1
ATOM 1693 O O . PRO A 1 210 ? -15.139 -15.898 18.646 1.00 55.56 210 PRO A O 1
ATOM 1696 N N . GLU A 1 211 ? -17.132 -14.916 18.699 1.00 51.19 211 GLU A N 1
ATOM 1697 C CA . GLU A 1 211 ? -17.874 -16.103 18.239 1.00 51.19 211 GLU A CA 1
ATOM 1698 C C . GLU A 1 211 ? -17.712 -16.465 16.750 1.00 51.19 211 GLU A C 1
ATOM 1700 O O . GLU A 1 211 ? -18.218 -17.501 16.311 1.00 51.19 211 GLU A O 1
ATOM 1705 N N . THR A 1 212 ? -16.998 -15.670 15.949 1.00 46.72 212 THR A N 1
ATOM 1706 C CA . THR A 1 212 ? -16.815 -15.976 14.514 1.00 46.72 212 THR A CA 1
ATOM 1707 C C . THR A 1 212 ? -15.638 -16.910 14.214 1.00 46.72 212 THR A C 1
ATOM 1709 O O . THR A 1 212 ? -15.638 -17.535 13.156 1.00 46.72 212 THR A O 1
ATOM 1712 N N . SER A 1 213 ? -14.714 -17.129 15.158 1.00 45.03 213 SER A N 1
ATOM 1713 C CA . SER A 1 213 ? -13.524 -17.975 14.938 1.00 45.03 213 SER A CA 1
ATOM 1714 C C . SER A 1 213 ? -13.717 -19.466 15.311 1.00 45.03 213 SER A C 1
ATOM 1716 O O . SER A 1 213 ? -12.914 -20.318 14.940 1.00 45.03 213 SER A O 1
ATOM 1718 N N . GLN A 1 214 ? -14.818 -19.855 15.978 1.00 39.31 214 GLN A N 1
ATOM 1719 C CA . GLN A 1 214 ? -15.007 -21.243 16.464 1.00 39.31 214 GLN A CA 1
ATOM 1720 C C . GLN A 1 214 ? -16.037 -22.118 15.725 1.00 39.31 214 GLN A C 1
ATOM 1722 O O . GLN A 1 214 ? -16.112 -23.323 15.981 1.00 39.31 214 GLN A O 1
ATOM 1727 N N . ARG A 1 215 ? -16.812 -21.606 14.764 1.00 41.06 215 ARG A N 1
ATOM 1728 C CA . ARG A 1 215 ? -17.844 -22.412 14.074 1.00 41.06 215 ARG A CA 1
ATOM 1729 C C . ARG A 1 215 ? -17.330 -23.165 12.839 1.00 41.06 215 ARG A C 1
ATOM 1731 O O . ARG A 1 215 ? -17.921 -23.043 11.776 1.00 41.06 215 ARG A O 1
ATOM 1738 N N . LYS A 1 216 ? -16.280 -23.991 12.956 1.00 42.19 216 LYS A N 1
ATOM 1739 C CA . LYS A 1 216 ? -15.988 -25.027 11.930 1.00 42.19 216 LYS A CA 1
ATOM 1740 C C . LYS A 1 216 ? -15.429 -26.371 12.415 1.00 42.19 216 LYS A C 1
ATOM 1742 O O . LYS A 1 216 ? -15.306 -27.268 11.592 1.00 42.19 216 LYS A O 1
ATOM 1747 N N . ASN A 1 217 ? -15.215 -26.587 13.714 1.00 39.47 217 ASN A N 1
ATOM 1748 C CA . ASN A 1 217 ? -14.766 -27.890 14.228 1.00 39.47 217 ASN A CA 1
ATOM 1749 C C . ASN A 1 217 ? -15.789 -28.481 15.202 1.00 39.47 217 ASN A C 1
ATOM 1751 O O . ASN A 1 217 ? -15.617 -28.429 16.415 1.00 39.47 217 ASN A O 1
ATOM 1755 N N . GLY A 1 218 ? -16.885 -29.026 14.673 1.00 44.56 218 GLY A N 1
ATOM 1756 C CA . GLY A 1 218 ? -17.919 -29.605 15.528 1.00 44.56 218 GLY A CA 1
ATOM 1757 C C . GLY A 1 218 ? -19.085 -30.258 14.801 1.00 44.56 218 GLY A C 1
ATOM 1758 O O . GLY A 1 218 ? -20.228 -30.006 15.159 1.00 44.56 218 GLY A O 1
ATOM 1759 N N . SER A 1 219 ? -18.839 -31.101 13.797 1.00 41.69 219 SER A N 1
ATOM 1760 C CA . SER A 1 219 ? -19.871 -32.036 13.330 1.00 41.69 219 SER A CA 1
ATOM 1761 C C . SER A 1 219 ? -19.241 -33.276 12.706 1.00 41.69 219 SER A C 1
ATOM 1763 O O . SER A 1 219 ? -18.875 -33.282 11.534 1.00 41.69 219 SER A O 1
ATOM 1765 N N . GLY A 1 220 ? -19.106 -34.329 13.510 1.00 37.53 220 GLY A N 1
ATOM 1766 C CA . GLY A 1 220 ? -18.599 -35.615 13.043 1.00 37.53 220 GLY A CA 1
ATOM 1767 C C . GLY A 1 220 ? -18.483 -36.673 14.133 1.00 37.53 220 GLY A C 1
ATOM 1768 O O . GLY A 1 220 ? -17.505 -37.406 14.153 1.00 37.53 220 GLY A O 1
ATOM 1769 N N . SER A 1 221 ? -19.445 -36.756 15.057 1.00 39.09 221 SER A N 1
ATOM 1770 C CA . SER A 1 221 ? -19.617 -37.961 15.873 1.00 39.09 221 SER A CA 1
ATOM 1771 C C . SER A 1 221 ? -21.070 -38.403 15.800 1.00 39.09 221 SER A C 1
ATOM 1773 O O . SER A 1 221 ? -21.966 -37.814 16.402 1.00 39.09 221 SER A O 1
ATOM 1775 N N . SER A 1 222 ? -21.311 -39.427 14.992 1.00 43.28 222 SER A N 1
ATOM 1776 C CA . SER A 1 222 ? -22.500 -40.267 15.069 1.00 43.28 222 SER A CA 1
ATOM 1777 C C . SER A 1 222 ? -22.095 -41.681 14.681 1.00 43.28 222 SER A C 1
ATOM 1779 O O . SER A 1 222 ? -21.969 -42.015 13.511 1.00 43.28 222 SER A O 1
ATOM 1781 N N . ARG A 1 223 ? -21.791 -42.436 15.741 1.00 42.00 223 ARG A N 1
ATOM 1782 C CA . ARG A 1 223 ? -22.137 -43.839 15.998 1.00 42.00 223 ARG A CA 1
ATOM 1783 C C . ARG A 1 223 ? -22.430 -44.726 14.780 1.00 42.00 223 ARG A C 1
ATOM 1785 O O . ARG A 1 223 ? -23.429 -44.550 14.087 1.00 42.00 223 ARG A O 1
ATOM 1792 N N . SER A 1 224 ? -21.656 -45.799 14.676 1.00 50.53 224 SER A N 1
ATOM 1793 C CA . SER A 1 224 ? -22.178 -47.147 14.431 1.00 50.53 224 SER A CA 1
ATOM 1794 C C . SER A 1 224 ? -21.671 -48.048 15.547 1.00 50.53 224 SER A C 1
ATOM 1796 O O . SER A 1 224 ? -20.518 -47.814 15.978 1.00 50.53 224 SER A O 1
#

Secondary structure (DSSP, 8-state):
---PPPHHHHHHHHHHHHHHHS--TTS----TTSTTSS--HHHHHHHHHHHHHHHTSHHHHHHHHHTTHHHHHHHHHHHHHHTT-HHHHHHHHHHHHHH----S-----HHHHHHHHHHHHHHHHHHHH--HHHHHHHHHHHHHHHHS-TT--HHHHHHHHHHHHHHHHHHHHHHHHHTT-TTS-HHHHHHHHHHHHHHHHHHHHHHH-GGGSSTTS-------